Protein AF-A0A9P8Q7G3-F1 (afdb_monomer)

Mean predicted aligned error: 18.21 Å

Foldseek 3Di:
DDPPPDDDDPDDPCLCPQAAEAEFEALAPVSVVVVVVLCVDPPDDSVRYDYDYDYPDDRNPPVRVVDPPDQDCPDDDNVCNVVVVVVVVVVCVVPVCCVVPNDDDDDDDDDDDDCPVVVVVVPPPDPDDDDDDDDDDDDDDDDDDDDDDDDDDDDDDDDDDDDDDDDDDDDDDDDDDDPDDDDDDPDDDPDDD

Structure (mmCIF, N/CA/C/O backbone):
data_AF-A0A9P8Q7G3-F1
#
_entry.id   AF-A0A9P8Q7G3-F1
#
loop_
_atom_site.group_PDB
_atom_site.id
_atom_site.type_symbol
_atom_site.label_atom_id
_atom_site.label_alt_id
_atom_site.label_comp_id
_atom_site.label_asym_id
_atom_site.label_entity_id
_atom_site.label_seq_id
_atom_site.pdbx_PDB_ins_code
_atom_site.Cartn_x
_atom_site.Cartn_y
_atom_site.Cartn_z
_atom_site.occupancy
_atom_site.B_iso_or_equiv
_atom_site.auth_seq_id
_atom_site.auth_comp_id
_atom_site.auth_asym_id
_atom_site.auth_atom_id
_atom_site.pdbx_PDB_model_num
ATOM 1 N N . MET A 1 1 ? 2.762 -31.324 5.093 1.00 42.91 1 MET A N 1
ATOM 2 C CA . MET A 1 1 ? 3.020 -29.926 5.484 1.00 42.91 1 MET A CA 1
ATOM 3 C C . MET A 1 1 ? 1.642 -29.292 5.619 1.00 42.91 1 MET A C 1
ATOM 5 O O . MET A 1 1 ? 1.005 -29.084 4.601 1.00 42.91 1 MET A O 1
ATOM 9 N N . GLN A 1 2 ? 1.085 -29.215 6.834 1.00 42.91 2 GLN A N 1
ATOM 10 C CA . GLN A 1 2 ? -0.284 -28.723 7.041 1.00 42.91 2 GLN A CA 1
ATOM 11 C C . GLN A 1 2 ? -0.390 -27.247 6.637 1.00 42.91 2 GLN A C 1
ATOM 13 O O . GLN A 1 2 ? 0.349 -26.414 7.162 1.00 42.91 2 GLN A O 1
ATOM 18 N N . ASP A 1 3 ? -1.331 -26.940 5.747 1.00 50.56 3 ASP A N 1
ATOM 19 C CA . ASP A 1 3 ? -1.732 -25.582 5.387 1.00 50.56 3 ASP A CA 1
ATOM 20 C C . ASP A 1 3 ? -2.243 -24.831 6.629 1.00 50.56 3 ASP A C 1
ATOM 22 O O . ASP A 1 3 ? -3.402 -24.954 7.021 1.00 50.56 3 ASP A O 1
ATOM 26 N N . GLN A 1 4 ? -1.386 -24.026 7.265 1.00 54.94 4 GLN A N 1
ATOM 27 C CA . GLN A 1 4 ? -1.787 -23.058 8.296 1.00 54.94 4 GLN A CA 1
ATOM 28 C C . GLN A 1 4 ? -2.453 -21.816 7.676 1.00 54.94 4 GLN A C 1
ATOM 30 O O . GLN A 1 4 ? -2.097 -20.678 7.981 1.00 54.94 4 GLN A O 1
ATOM 35 N N . TYR A 1 5 ? -3.422 -21.999 6.783 1.00 55.00 5 TYR A N 1
ATOM 36 C CA . TYR A 1 5 ? -4.171 -20.876 6.233 1.00 55.00 5 TYR A CA 1
ATOM 37 C C . TYR A 1 5 ? -5.480 -20.687 7.007 1.00 55.00 5 TYR A C 1
ATOM 39 O O . TYR A 1 5 ? -6.445 -21.418 6.825 1.00 55.00 5 TYR A O 1
ATOM 47 N N . LEU A 1 6 ? -5.486 -19.638 7.838 1.00 62.09 6 LEU A N 1
ATOM 48 C CA . LEU A 1 6 ? -6.656 -18.958 8.410 1.00 62.09 6 LEU A CA 1
ATOM 49 C C . LEU A 1 6 ? -7.422 -19.730 9.503 1.00 62.09 6 LEU A C 1
ATOM 51 O O . LEU A 1 6 ? -8.357 -20.483 9.245 1.00 62.09 6 LEU A O 1
ATOM 55 N N . THR A 1 7 ? -7.119 -19.429 10.769 1.00 70.75 7 THR A N 1
ATOM 56 C CA . THR A 1 7 ? -8.002 -19.777 11.894 1.00 70.75 7 THR A CA 1
ATOM 57 C C . THR A 1 7 ? -9.293 -18.964 11.796 1.00 70.75 7 THR A C 1
ATOM 59 O O . THR A 1 7 ? -9.338 -17.797 12.197 1.00 70.75 7 THR A O 1
ATOM 62 N N . PHE A 1 8 ? -10.351 -19.572 11.262 1.00 70.69 8 PHE A N 1
ATOM 63 C CA . PHE A 1 8 ? -11.676 -18.964 11.225 1.00 70.69 8 PHE A CA 1
ATOM 64 C C . PHE A 1 8 ? -12.210 -18.777 12.649 1.00 70.69 8 PHE A C 1
ATOM 66 O O . PHE A 1 8 ? -12.165 -19.690 13.476 1.00 70.69 8 PHE A O 1
ATOM 73 N N . ARG A 1 9 ? -12.721 -17.580 12.947 1.00 76.69 9 ARG A N 1
ATOM 74 C CA . ARG A 1 9 ? -13.393 -17.284 14.214 1.00 76.69 9 ARG A CA 1
ATOM 75 C C . ARG A 1 9 ? -14.874 -17.066 13.953 1.00 76.69 9 ARG A C 1
ATOM 77 O O . ARG A 1 9 ? -15.237 -16.229 13.137 1.00 76.69 9 ARG A O 1
ATOM 84 N N . SER A 1 10 ? -15.715 -17.784 14.691 1.00 80.88 10 SER A N 1
ATOM 85 C CA . SER A 1 10 ? -17.172 -17.617 14.661 1.00 80.88 10 SER A CA 1
ATOM 86 C C . SER A 1 10 ? -17.653 -16.370 15.407 1.00 80.88 10 SER A C 1
ATOM 88 O O . SER A 1 10 ? -18.797 -15.961 15.236 1.00 80.88 10 SER A O 1
ATOM 90 N N . THR A 1 11 ? -16.798 -15.757 16.231 1.00 79.00 11 THR A N 1
ATOM 91 C CA . THR A 1 11 ? -17.132 -14.573 17.027 1.00 79.00 11 THR A CA 1
ATOM 92 C C . THR A 1 11 ? -16.159 -13.418 16.773 1.00 79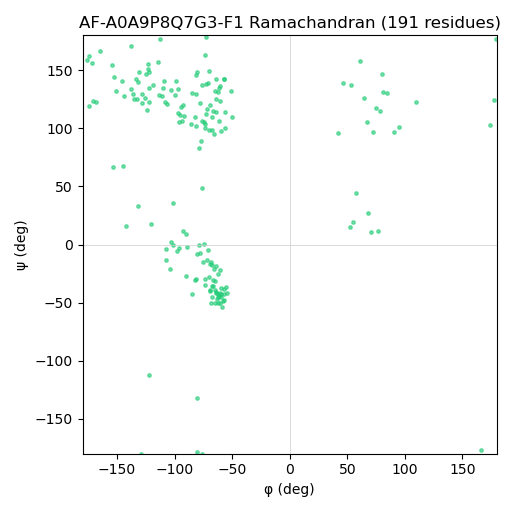.00 11 THR A C 1
ATOM 94 O O . THR A 1 11 ? -14.961 -13.645 16.546 1.00 79.00 11 THR A O 1
ATOM 97 N N . PRO A 1 12 ? -16.638 -12.157 16.827 1.00 78.62 12 PRO A N 1
ATOM 98 C CA . PRO A 1 12 ? -15.774 -10.989 16.727 1.00 78.62 12 PRO A CA 1
ATOM 99 C C . PRO A 1 12 ? -14.693 -11.005 17.806 1.00 78.62 12 PRO A C 1
ATOM 101 O O . PRO A 1 12 ? -14.937 -11.353 18.958 1.00 78.62 12 PRO A O 1
ATOM 104 N N . THR A 1 13 ? -13.485 -10.565 17.461 1.00 81.75 13 THR A N 1
ATOM 105 C CA . THR A 1 13 ? -12.339 -10.577 18.386 1.00 81.75 13 THR A CA 1
ATOM 106 C C . THR A 1 13 ? -12.445 -9.548 19.518 1.00 81.75 13 THR A C 1
ATOM 108 O O . THR A 1 13 ? -11.571 -9.523 20.381 1.00 81.75 13 THR A O 1
ATOM 111 N N . LEU A 1 14 ? -13.479 -8.694 19.499 1.00 87.06 14 LEU A N 1
ATOM 112 C CA . LEU A 1 14 ? -13.723 -7.576 20.421 1.00 87.06 14 LEU A CA 1
ATOM 113 C C . LEU A 1 14 ? -12.537 -6.604 20.574 1.00 87.06 14 LEU A C 1
ATOM 115 O O . LEU A 1 14 ? -12.535 -5.773 21.478 1.00 87.06 14 LEU A O 1
ATOM 119 N N . ARG A 1 15 ? -11.544 -6.655 19.676 1.00 88.25 15 ARG A N 1
ATOM 120 C CA . ARG A 1 15 ? -10.328 -5.825 19.740 1.00 88.25 15 ARG A CA 1
ATOM 121 C C . ARG A 1 15 ? -10.595 -4.330 19.554 1.00 88.25 15 ARG A C 1
ATOM 123 O O . ARG A 1 15 ? -9.783 -3.517 19.986 1.00 88.25 15 ARG A O 1
ATOM 130 N N . SE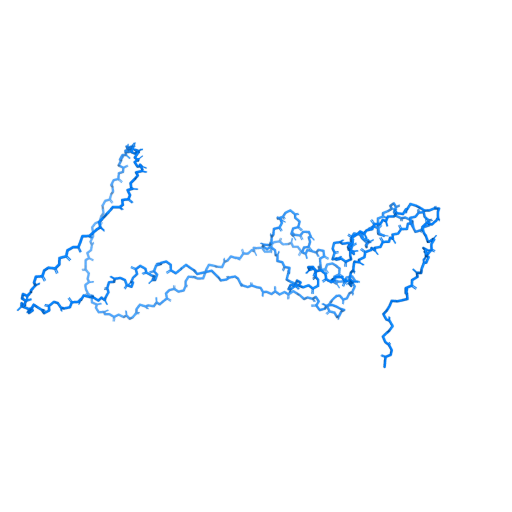R A 1 16 ? -11.723 -3.980 18.942 1.00 92.25 16 SER A N 1
ATOM 131 C CA . SER A 1 16 ? -12.200 -2.605 18.799 1.00 92.25 16 SER A CA 1
ATOM 132 C C . SER A 1 16 ? -13.086 -2.126 19.949 1.00 92.25 16 SER A C 1
ATOM 134 O O . SER A 1 16 ? -13.511 -0.974 19.939 1.00 92.25 16 SER A O 1
ATOM 136 N N . LYS A 1 17 ? -13.396 -2.966 20.947 1.00 93.81 17 LYS A N 1
ATOM 137 C CA . LYS A 1 17 ? -14.292 -2.572 22.041 1.00 93.81 17 LYS A CA 1
ATOM 138 C C . LYS A 1 17 ? -13.707 -1.375 22.800 1.00 93.81 17 LYS A C 1
ATOM 140 O O . LYS A 1 17 ? -12.589 -1.453 23.300 1.00 93.81 17 LYS A O 1
ATOM 145 N N . GLY A 1 18 ? -14.479 -0.289 22.892 1.00 94.75 18 GLY A N 1
ATOM 146 C CA . GLY A 1 18 ? -14.056 0.959 23.543 1.00 94.75 18 GLY A CA 1
ATOM 147 C C . GLY A 1 18 ? -13.100 1.824 22.713 1.00 94.75 18 GLY A C 1
ATOM 148 O O . GLY A 1 18 ? -12.522 2.758 23.257 1.00 94.75 18 GLY A O 1
ATOM 149 N N . LYS A 1 19 ? -12.924 1.519 21.421 1.00 96.94 19 LYS A N 1
ATOM 150 C CA . LYS A 1 19 ? -12.038 2.235 20.495 1.00 96.94 19 LYS A CA 1
ATOM 151 C C . LYS A 1 19 ? -12.811 2.740 19.281 1.00 96.94 19 LYS A C 1
ATOM 153 O O . LYS A 1 19 ? -13.804 2.136 18.876 1.00 96.94 19 LYS A O 1
ATOM 158 N N . THR A 1 20 ? -12.301 3.783 18.640 1.00 97.44 20 THR A N 1
ATOM 159 C CA . THR A 1 20 ? -12.715 4.168 17.290 1.00 97.44 20 THR A CA 1
ATOM 160 C C . THR A 1 20 ? -12.268 3.082 16.315 1.00 97.44 20 THR A C 1
ATOM 162 O O . THR A 1 20 ? -11.073 2.824 16.143 1.00 97.44 20 THR A O 1
ATOM 165 N N . HIS A 1 21 ? -13.233 2.403 15.697 1.00 96.94 21 HIS A N 1
ATOM 166 C CA . HIS A 1 21 ? -12.974 1.280 14.800 1.00 96.94 21 HIS A CA 1
ATOM 167 C C . HIS A 1 21 ? -12.942 1.750 13.347 1.00 96.94 21 HIS A C 1
ATOM 169 O O . HIS A 1 21 ? -13.967 2.110 12.778 1.00 96.94 21 HIS A O 1
ATOM 175 N N . ILE A 1 22 ? -11.759 1.716 12.742 1.00 97.62 22 ILE A N 1
ATOM 176 C CA . ILE A 1 22 ? -11.547 2.014 11.328 1.00 97.62 22 ILE A CA 1
ATOM 177 C C . ILE A 1 22 ? -11.578 0.692 10.561 1.00 97.62 22 ILE A C 1
ATOM 179 O O . ILE A 1 22 ? -10.752 -0.196 10.792 1.00 97.62 22 ILE A O 1
ATOM 183 N N . ILE A 1 23 ? -12.537 0.552 9.651 1.00 97.38 23 ILE A N 1
ATOM 184 C CA . ILE A 1 23 ? -12.681 -0.637 8.810 1.00 97.38 23 ILE A CA 1
ATOM 185 C C . ILE A 1 23 ? -12.277 -0.272 7.384 1.00 97.38 23 ILE A C 1
ATOM 187 O O . ILE A 1 23 ? -12.850 0.632 6.783 1.00 97.38 23 ILE A O 1
ATOM 191 N N . ILE A 1 24 ? -11.298 -0.994 6.845 1.00 98.19 24 ILE A N 1
ATOM 192 C CA . ILE A 1 24 ? -10.815 -0.847 5.471 1.00 98.19 24 ILE A CA 1
ATOM 193 C C . ILE A 1 24 ? -11.310 -2.049 4.673 1.00 98.19 24 ILE A C 1
ATOM 195 O O . ILE A 1 24 ? -11.014 -3.197 5.010 1.00 98.19 24 ILE A O 1
ATOM 199 N N . VAL A 1 25 ? -12.071 -1.787 3.614 1.00 97.38 25 VAL A N 1
ATOM 200 C CA . VAL A 1 25 ? -12.605 -2.827 2.730 1.00 97.38 25 VAL A CA 1
ATOM 201 C C . VAL A 1 25 ? -11.686 -2.965 1.518 1.00 97.38 25 VAL A C 1
ATOM 203 O O . VAL A 1 25 ? -11.591 -2.060 0.694 1.00 97.38 25 VAL A O 1
ATOM 206 N N . GLY A 1 26 ? -11.016 -4.110 1.422 1.00 97.12 26 GLY A N 1
ATOM 207 C CA . GLY A 1 26 ? -10.048 -4.464 0.388 1.00 97.12 26 GLY A CA 1
ATOM 208 C C . GLY A 1 26 ? -8.615 -4.509 0.921 1.00 97.12 26 GLY A C 1
ATOM 209 O O . GLY A 1 26 ? -8.092 -3.509 1.402 1.00 97.12 26 GLY A O 1
ATOM 210 N N . ALA A 1 27 ? -7.944 -5.655 0.769 1.00 97.25 27 ALA A N 1
ATOM 211 C CA . ALA A 1 27 ? -6.521 -5.830 1.094 1.00 97.25 27 ALA A CA 1
ATOM 212 C C . ALA A 1 27 ? -5.639 -5.804 -0.167 1.00 97.25 27 ALA A C 1
ATOM 214 O O . ALA A 1 27 ? -4.666 -6.551 -0.282 1.00 97.25 27 ALA A O 1
ATOM 215 N N . GLY A 1 28 ? -6.006 -4.971 -1.146 1.00 96.88 28 GLY A N 1
ATOM 216 C CA . GLY A 1 28 ? -5.126 -4.583 -2.251 1.00 96.88 28 GLY A CA 1
ATOM 217 C C . GLY A 1 28 ? -4.084 -3.553 -1.810 1.00 96.88 28 GLY A C 1
ATOM 218 O O . GLY A 1 28 ? -4.086 -3.117 -0.658 1.00 96.88 28 GLY A O 1
ATOM 219 N N . ILE A 1 29 ? -3.226 -3.122 -2.742 1.00 95.56 29 ILE A N 1
ATOM 220 C CA . ILE A 1 29 ? -2.134 -2.182 -2.434 1.00 95.56 29 ILE A CA 1
ATOM 221 C C . ILE A 1 29 ? -2.650 -0.901 -1.767 1.00 95.56 29 ILE A C 1
ATOM 223 O O . ILE A 1 29 ? -2.109 -0.479 -0.755 1.00 95.56 29 ILE A O 1
ATOM 227 N N . ILE A 1 30 ? -3.772 -0.354 -2.249 1.00 96.50 30 ILE A N 1
ATOM 228 C CA . ILE A 1 30 ? -4.375 0.856 -1.678 1.00 96.50 30 ILE A CA 1
ATOM 229 C C . ILE A 1 30 ? -4.808 0.631 -0.227 1.00 96.50 30 ILE A C 1
ATOM 231 O O . ILE A 1 30 ? -4.420 1.403 0.639 1.00 96.50 30 ILE A O 1
ATOM 235 N N . GLY A 1 31 ? -5.550 -0.441 0.065 1.00 97.94 31 GLY A N 1
ATOM 236 C CA . GLY A 1 31 ? -6.042 -0.698 1.422 1.00 97.94 31 GLY A CA 1
ATOM 237 C C . GLY A 1 31 ? -4.923 -0.965 2.431 1.00 97.94 31 GLY A C 1
ATOM 238 O O . GLY A 1 31 ? -4.974 -0.462 3.554 1.00 97.94 31 GLY A O 1
ATOM 239 N N . VAL A 1 32 ? -3.878 -1.695 2.023 1.00 97.06 32 VAL A N 1
ATOM 240 C CA . VAL A 1 32 ? -2.700 -1.943 2.870 1.00 97.06 32 VAL A CA 1
ATOM 241 C C . VAL A 1 32 ? -1.908 -0.655 3.100 1.00 97.06 32 VAL A C 1
ATOM 243 O O . VAL A 1 32 ? -1.571 -0.357 4.244 1.00 97.06 32 VAL A O 1
ATOM 246 N N . CYS A 1 33 ? -1.671 0.150 2.060 1.00 96.69 33 CYS A N 1
ATOM 247 C CA . CYS A 1 33 ? -1.003 1.445 2.203 1.00 96.69 33 CYS A CA 1
ATOM 248 C C . CYS A 1 33 ? -1.803 2.402 3.094 1.00 96.69 33 CYS A C 1
ATOM 250 O O . CYS A 1 33 ? -1.223 3.044 3.965 1.00 96.69 33 CYS A O 1
ATOM 252 N N . THR A 1 34 ? -3.130 2.470 2.941 1.00 97.94 34 THR A N 1
ATOM 253 C CA . THR A 1 34 ? -3.987 3.273 3.822 1.00 97.94 34 THR A CA 1
ATOM 254 C C . THR A 1 34 ? -3.832 2.839 5.276 1.00 97.94 34 THR A C 1
ATOM 256 O O . THR A 1 34 ? -3.598 3.683 6.135 1.00 97.94 34 THR A O 1
ATOM 259 N N . ALA A 1 35 ? -3.901 1.536 5.566 1.00 98.06 35 ALA A N 1
ATOM 260 C CA . ALA A 1 35 ? -3.700 1.034 6.923 1.00 98.06 35 ALA A CA 1
ATOM 261 C C . ALA A 1 35 ? -2.310 1.394 7.467 1.00 98.06 35 ALA A C 1
ATOM 263 O O . ALA A 1 35 ? -2.201 1.876 8.592 1.00 98.06 35 ALA A O 1
ATOM 264 N N . TYR A 1 36 ? -1.264 1.202 6.662 1.00 97.56 36 TYR A N 1
ATOM 265 C CA . TYR A 1 36 ? 0.113 1.514 7.033 1.00 97.56 36 TYR A CA 1
ATOM 266 C C . TYR A 1 36 ? 0.274 2.995 7.399 1.00 97.56 36 TYR A C 1
ATOM 268 O O . TYR A 1 36 ? 0.688 3.307 8.516 1.00 97.56 36 TYR A O 1
ATOM 276 N N . TYR A 1 37 ? -0.141 3.913 6.523 1.00 97.50 37 TYR A N 1
ATOM 277 C CA . TYR A 1 37 ? 0.003 5.346 6.786 1.00 97.50 37 TYR A CA 1
ATOM 278 C C . TYR A 1 37 ? -0.924 5.861 7.889 1.00 97.50 37 TYR A C 1
ATOM 280 O O . TYR A 1 37 ? -0.528 6.770 8.615 1.00 97.50 37 TYR A O 1
ATOM 288 N N . LEU A 1 38 ? -2.093 5.246 8.108 1.00 98.06 38 LEU A N 1
ATOM 289 C CA . LEU A 1 38 ? -2.903 5.539 9.293 1.00 98.06 38 LEU A CA 1
ATOM 290 C C . LEU A 1 38 ? -2.130 5.237 10.576 1.00 98.06 38 LEU A C 1
ATOM 292 O O . LEU A 1 38 ? -2.150 6.055 11.483 1.00 98.06 38 LEU A O 1
ATOM 296 N N . THR A 1 39 ? -1.395 4.121 10.649 1.00 97.56 39 THR A N 1
ATOM 297 C CA . THR A 1 39 ? -0.623 3.787 11.863 1.00 97.56 39 THR A CA 1
ATOM 298 C C . THR A 1 39 ? 0.551 4.729 12.138 1.00 97.56 39 THR A C 1
ATOM 300 O O . THR A 1 39 ? 1.050 4.763 13.260 1.00 97.56 39 THR A O 1
ATOM 303 N N . LYS A 1 40 ? 0.985 5.491 11.130 1.00 96.31 40 LYS A N 1
ATOM 304 C CA . LYS A 1 40 ? 2.072 6.477 11.213 1.00 96.31 40 LYS A CA 1
ATOM 305 C C . LYS A 1 40 ? 1.557 7.911 11.408 1.00 96.31 40 LYS A C 1
ATOM 307 O O . LYS A 1 40 ? 2.362 8.824 11.567 1.00 96.31 40 LYS A O 1
ATOM 312 N N . HIS A 1 41 ? 0.241 8.126 11.371 1.00 97.50 41 HIS A N 1
ATOM 313 C CA . HIS A 1 41 ? -0.349 9.451 11.532 1.00 97.50 41 HIS A CA 1
ATOM 314 C C . HIS A 1 41 ? -0.212 9.940 12.990 1.00 97.50 41 HIS A C 1
ATOM 316 O O . HIS A 1 41 ? -0.452 9.143 13.896 1.00 97.50 41 HIS A O 1
ATOM 322 N N . PRO A 1 42 ? 0.104 11.226 13.253 1.00 97.69 42 PRO A N 1
ATOM 323 C CA . PRO A 1 42 ? 0.268 11.747 14.619 1.00 97.69 42 PRO A CA 1
ATOM 324 C C . PRO A 1 42 ? -0.945 11.524 15.531 1.00 97.69 42 PRO A C 1
ATOM 326 O O . PRO A 1 42 ? -0.790 11.222 16.711 1.00 97.69 42 PRO A O 1
ATOM 329 N N . ASP A 1 43 ? -2.151 11.617 14.969 1.00 96.75 43 ASP A N 1
ATOM 330 C CA . ASP A 1 43 ? -3.399 11.424 15.721 1.00 96.75 43 ASP A CA 1
ATOM 331 C C . ASP A 1 43 ? -3.762 9.946 15.931 1.00 96.75 43 ASP A C 1
ATOM 333 O O . ASP A 1 43 ? -4.707 9.622 16.657 1.00 96.75 43 ASP A O 1
ATOM 337 N N . PHE A 1 44 ? -3.040 9.021 15.292 1.00 97.62 44 PHE A N 1
ATOM 338 C CA . PHE A 1 44 ? -3.303 7.605 15.469 1.00 97.62 44 PHE A CA 1
ATOM 339 C C . PHE A 1 44 ? -2.714 7.108 16.785 1.00 97.62 44 PHE A C 1
ATOM 341 O O . PHE A 1 44 ? -1.509 7.122 17.022 1.00 97.62 44 PHE A O 1
ATOM 348 N N . ASN A 1 45 ? -3.589 6.569 17.624 1.00 96.81 45 ASN A N 1
ATOM 349 C CA . ASN A 1 45 ? -3.215 5.944 18.883 1.00 96.81 45 ASN A CA 1
ATOM 350 C C . ASN A 1 45 ? -3.826 4.541 18.975 1.00 96.81 45 ASN A C 1
ATOM 352 O O . ASN A 1 45 ? -5.044 4.389 18.946 1.00 96.81 45 ASN A O 1
ATOM 356 N N . LYS A 1 46 ? -2.980 3.517 19.136 1.00 95.06 46 LYS A N 1
ATOM 357 C CA . LYS A 1 46 ? -3.377 2.101 19.248 1.00 95.06 46 LYS A CA 1
ATOM 358 C C . LYS A 1 46 ? -4.297 1.791 20.438 1.00 95.06 46 LYS A C 1
ATOM 360 O O . LYS A 1 46 ? -4.980 0.763 20.425 1.00 95.06 46 LYS A O 1
ATOM 365 N N . ASP A 1 47 ? -4.307 2.632 21.469 1.00 95.62 47 ASP A N 1
ATOM 366 C CA . ASP A 1 47 ? -5.123 2.444 22.670 1.00 95.62 47 ASP A CA 1
ATOM 367 C C . ASP A 1 47 ? -6.555 2.937 22.457 1.00 95.62 47 ASP A C 1
ATOM 369 O O . ASP A 1 47 ? -7.488 2.341 22.990 1.00 95.62 47 ASP A O 1
ATOM 373 N N . THR A 1 48 ? -6.746 3.947 21.606 1.00 97.00 48 THR A N 1
ATOM 374 C CA . THR A 1 48 ? -8.058 4.538 21.297 1.00 97.00 48 THR A CA 1
ATOM 375 C C . THR A 1 48 ? -8.574 4.191 19.904 1.00 97.00 48 THR A C 1
ATOM 377 O O . THR A 1 48 ? -9.762 4.357 19.647 1.00 97.00 48 THR A O 1
ATOM 380 N N . HIS A 1 49 ? -7.730 3.656 19.020 1.00 97.81 49 HIS A N 1
ATOM 381 C CA . HIS A 1 49 ? -8.080 3.287 17.651 1.00 97.81 49 HIS A CA 1
ATOM 382 C C . HIS A 1 49 ? -7.817 1.806 17.380 1.00 97.81 49 HIS A C 1
ATOM 384 O O . HIS A 1 49 ? -6.889 1.192 17.910 1.00 97.81 49 HIS A O 1
ATOM 390 N N . HIS A 1 50 ? -8.633 1.223 16.507 1.00 97.25 50 HIS A N 1
ATOM 391 C CA . HIS A 1 50 ? -8.433 -0.129 16.002 1.00 97.25 50 HIS A CA 1
ATOM 392 C C . HIS A 1 50 ? -8.664 -0.163 14.495 1.00 97.25 50 HIS A C 1
ATOM 394 O O . HIS A 1 50 ? -9.707 0.293 14.037 1.00 97.25 50 HIS A O 1
ATOM 400 N N . ILE A 1 51 ? -7.722 -0.728 13.736 1.00 97.44 51 ILE A N 1
ATOM 401 C CA . ILE A 1 51 ? -7.856 -0.917 12.288 1.00 97.44 51 ILE A CA 1
ATOM 402 C C . ILE A 1 51 ? -8.182 -2.383 12.008 1.00 97.44 51 ILE A C 1
ATOM 404 O O . ILE A 1 51 ? -7.529 -3.291 12.525 1.00 97.44 51 ILE A O 1
ATOM 408 N N . THR A 1 52 ? -9.182 -2.624 11.167 1.00 96.00 52 THR A N 1
ATOM 409 C CA . THR A 1 52 ? -9.464 -3.943 10.594 1.00 96.00 52 THR A CA 1
ATOM 410 C C . THR A 1 52 ? -9.509 -3.833 9.081 1.00 96.00 52 THR A C 1
ATOM 412 O O . THR A 1 52 ? -10.263 -3.026 8.548 1.00 96.00 52 THR A O 1
ATOM 415 N N . ILE A 1 53 ? -8.724 -4.664 8.396 1.00 96.94 53 ILE A N 1
ATOM 416 C CA . ILE A 1 53 ? -8.774 -4.805 6.939 1.00 96.94 53 ILE A CA 1
ATOM 417 C C . ILE A 1 53 ? -9.584 -6.060 6.621 1.00 96.94 53 ILE A C 1
ATOM 419 O O . ILE A 1 53 ? -9.306 -7.128 7.167 1.00 96.94 53 ILE A O 1
ATOM 423 N N . ILE A 1 54 ? -10.583 -5.931 5.754 1.00 95.12 54 ILE A N 1
ATOM 424 C CA . ILE A 1 54 ? -11.437 -7.036 5.314 1.00 95.12 54 ILE A CA 1
ATOM 425 C C . ILE A 1 54 ? -11.180 -7.277 3.831 1.00 95.12 54 ILE A C 1
ATOM 427 O O . ILE A 1 54 ? -11.264 -6.352 3.031 1.00 95.12 54 ILE A O 1
ATOM 431 N N . GLU A 1 55 ? -10.900 -8.521 3.453 1.00 94.88 55 GLU A N 1
ATOM 432 C CA . GLU A 1 55 ? -10.702 -8.934 2.064 1.00 94.88 55 GLU A CA 1
ATOM 433 C C . GLU A 1 55 ? -11.514 -10.193 1.774 1.00 94.88 55 GLU A C 1
ATOM 435 O O . GLU A 1 55 ? -11.608 -11.095 2.602 1.00 94.88 55 GLU A O 1
ATOM 440 N N . SER A 1 56 ? -12.107 -10.238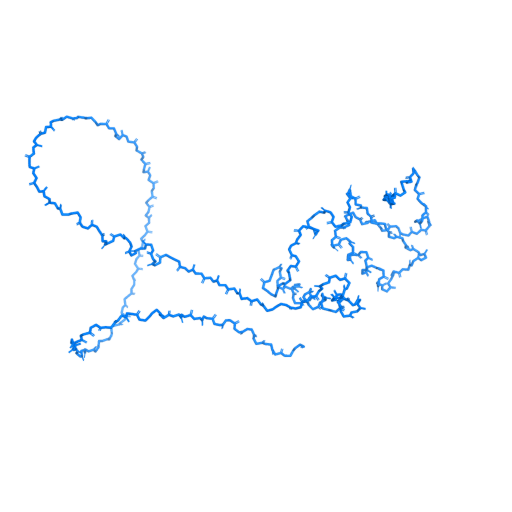 0.585 1.00 91.56 56 SER A N 1
ATOM 441 C CA . SER A 1 56 ? -12.981 -11.319 0.132 1.00 91.56 56 SER A CA 1
ATOM 442 C C . SER A 1 56 ? -12.231 -12.607 -0.212 1.00 91.56 56 SER A C 1
ATOM 444 O O . SER A 1 56 ? -12.799 -13.695 -0.125 1.00 91.56 56 SER A O 1
ATOM 446 N N . ARG A 1 57 ? -10.974 -12.488 -0.659 1.00 87.44 57 ARG A N 1
ATOM 447 C CA . ARG A 1 57 ? -10.138 -13.610 -1.103 1.00 87.44 57 ARG A CA 1
ATOM 448 C C . ARG A 1 57 ? -8.845 -13.666 -0.291 1.00 87.44 57 ARG A C 1
ATOM 450 O O . ARG A 1 57 ? -8.860 -13.969 0.893 1.00 87.44 57 ARG A O 1
ATOM 457 N N . ARG A 1 58 ? -7.717 -13.387 -0.940 1.00 90.69 58 ARG A N 1
ATOM 458 C CA . ARG A 1 58 ? -6.382 -13.329 -0.340 1.00 90.69 58 ARG A CA 1
ATOM 459 C C . ARG A 1 58 ? -5.862 -11.902 -0.408 1.00 90.69 58 ARG A C 1
ATOM 461 O O . ARG A 1 58 ? -6.269 -11.155 -1.301 1.00 90.69 58 ARG A O 1
ATOM 468 N N . VAL A 1 59 ? -4.924 -11.560 0.472 1.00 92.62 59 VAL A N 1
ATOM 469 C CA . VAL A 1 59 ? -4.189 -10.288 0.398 1.00 92.62 59 VAL A CA 1
ATOM 470 C C . VAL A 1 59 ? -3.632 -10.110 -1.018 1.00 92.62 59 VAL A C 1
ATOM 472 O O . VAL A 1 59 ? -3.110 -11.053 -1.613 1.00 92.62 59 VAL A O 1
ATOM 475 N N . ALA A 1 60 ? -3.842 -8.924 -1.588 1.00 93.94 60 ALA A N 1
ATOM 476 C CA . ALA A 1 60 ? -3.515 -8.572 -2.968 1.00 93.94 60 ALA A CA 1
ATOM 477 C C . ALA A 1 60 ? -4.113 -9.496 -4.060 1.00 93.94 60 ALA A C 1
ATOM 479 O O . ALA A 1 60 ? -3.663 -9.474 -5.200 1.00 93.94 60 ALA A O 1
ATOM 480 N N . GLY A 1 61 ? -5.164 -10.278 -3.784 1.00 93.31 61 GLY A N 1
ATOM 481 C CA . GLY A 1 61 ? -5.739 -11.240 -4.742 1.00 93.31 61 GLY A CA 1
ATOM 482 C C . GLY A 1 61 ? -6.453 -10.637 -5.965 1.00 93.31 61 GLY A C 1
ATOM 483 O O . GLY A 1 61 ? -6.712 -11.348 -6.943 1.00 93.31 61 GLY A O 1
ATOM 484 N N . GLY A 1 62 ? -6.776 -9.343 -5.917 1.00 92.75 62 GLY A N 1
ATOM 485 C CA . GLY A 1 62 ? -7.471 -8.596 -6.969 1.00 92.75 62 GLY A CA 1
ATOM 486 C C . GLY A 1 62 ? -6.560 -8.152 -8.119 1.00 92.75 62 GLY A C 1
ATOM 487 O O . GLY A 1 62 ? -5.811 -8.958 -8.673 1.00 92.75 62 GLY A O 1
ATOM 488 N N . ALA A 1 63 ? -6.663 -6.875 -8.502 1.00 94.62 63 ALA A N 1
ATOM 489 C CA . ALA A 1 63 ? -5.834 -6.263 -9.543 1.00 94.62 63 ALA A CA 1
ATOM 490 C C . ALA A 1 63 ? -4.365 -6.118 -9.108 1.00 94.62 63 ALA A C 1
ATOM 492 O O . ALA A 1 63 ? -3.470 -6.397 -9.897 1.00 94.62 63 ALA A O 1
ATOM 493 N N . SER A 1 64 ? -4.111 -5.755 -7.842 1.00 94.31 64 SER A N 1
ATOM 494 C CA . SER A 1 64 ? -2.754 -5.502 -7.334 1.00 94.31 64 SER A CA 1
ATOM 495 C C . SER A 1 64 ? -1.812 -6.694 -7.515 1.00 94.31 64 SER A C 1
ATOM 497 O O . SER A 1 64 ? -0.729 -6.524 -8.053 1.00 94.31 64 SER A O 1
ATOM 499 N N . GLY A 1 65 ? -2.229 -7.910 -7.151 1.00 92.50 65 GLY A N 1
ATOM 500 C CA . GLY A 1 65 ? -1.398 -9.108 -7.314 1.00 92.50 65 GLY A CA 1
ATOM 501 C C . GLY A 1 65 ? -1.354 -9.674 -8.734 1.00 92.50 65 GLY A C 1
ATOM 502 O O . GLY A 1 65 ? -0.708 -10.694 -8.944 1.00 92.50 65 GLY A O 1
ATOM 503 N N . LYS A 1 66 ? -2.059 -9.062 -9.696 1.00 94.62 66 LYS A N 1
ATOM 504 C CA . LYS A 1 66 ? -1.968 -9.389 -11.131 1.00 94.62 66 LYS A CA 1
ATOM 505 C C . LYS A 1 66 ? -1.240 -8.306 -11.934 1.00 94.62 66 LYS A C 1
ATOM 507 O O . LYS A 1 66 ? -1.071 -8.462 -13.139 1.00 94.62 66 LYS A O 1
ATOM 512 N N . ALA A 1 67 ? -0.856 -7.199 -11.299 1.00 93.56 67 ALA A N 1
ATOM 513 C CA . ALA A 1 67 ? -0.161 -6.108 -11.961 1.00 93.56 67 ALA A CA 1
ATOM 514 C C . ALA A 1 67 ? 1.270 -6.520 -12.344 1.00 93.56 67 ALA A C 1
ATOM 516 O O . ALA A 1 67 ? 1.910 -7.297 -11.642 1.00 93.56 67 ALA A O 1
ATOM 517 N N . GLY A 1 68 ? 1.793 -5.945 -13.431 1.00 92.56 68 GLY A N 1
ATOM 518 C CA . GLY A 1 68 ? 3.149 -6.229 -13.923 1.00 92.56 68 GLY A CA 1
ATOM 519 C C . GLY A 1 68 ? 4.288 -5.602 -13.107 1.00 92.56 68 GLY A C 1
ATOM 520 O O . GLY A 1 68 ? 5.444 -5.749 -13.486 1.00 92.56 68 GLY A O 1
ATOM 521 N N . GLY A 1 69 ? 3.985 -4.873 -12.026 1.00 92.62 69 GLY A N 1
ATOM 522 C CA . GLY A 1 69 ? 4.987 -4.301 -11.115 1.00 92.62 69 GLY A CA 1
ATOM 523 C C . GLY A 1 69 ? 5.819 -3.140 -11.676 1.00 92.62 69 GLY A C 1
ATOM 524 O O . GLY A 1 69 ? 6.802 -2.749 -11.055 1.00 92.62 69 GLY A O 1
ATOM 525 N N . LEU A 1 70 ? 5.455 -2.585 -12.837 1.00 93.69 70 LEU A N 1
ATOM 526 C CA . LEU A 1 70 ? 6.180 -1.468 -13.442 1.00 93.69 70 LEU A CA 1
ATOM 527 C C . LEU A 1 70 ? 5.710 -0.125 -12.874 1.00 93.69 70 LEU A C 1
ATOM 529 O O . LEU A 1 70 ? 4.520 0.189 -12.889 1.00 93.69 70 LEU A O 1
ATOM 533 N N . LEU A 1 71 ? 6.673 0.694 -12.461 1.00 92.56 71 LEU A N 1
ATOM 534 C CA . LEU A 1 71 ? 6.478 2.095 -12.107 1.00 92.56 71 LEU A CA 1
ATOM 535 C C . LEU A 1 71 ? 7.138 2.960 -13.177 1.00 92.56 71 LEU A C 1
ATOM 537 O O . LEU A 1 71 ? 8.266 2.692 -13.591 1.00 92.56 71 LEU A O 1
ATOM 541 N N . ALA A 1 72 ? 6.441 3.999 -13.618 1.00 92.38 72 ALA A N 1
ATOM 542 C CA . ALA A 1 72 ? 6.865 4.817 -14.742 1.00 92.38 72 ALA A CA 1
ATOM 543 C C . ALA A 1 72 ? 6.635 6.300 -14.461 1.00 92.38 72 ALA A C 1
ATOM 545 O O . ALA A 1 72 ? 5.543 6.697 -14.057 1.00 92.38 72 ALA A O 1
ATOM 546 N N . LEU A 1 73 ? 7.641 7.127 -14.752 1.00 91.06 73 LEU A N 1
ATOM 547 C CA . LEU A 1 73 ? 7.518 8.588 -14.685 1.00 91.06 73 LEU A CA 1
ATOM 548 C C . LEU A 1 73 ? 6.602 9.158 -15.781 1.00 91.06 73 LEU A C 1
ATOM 550 O O . LEU A 1 73 ? 6.132 10.280 -15.657 1.00 91.06 73 LEU A O 1
ATOM 554 N N . TRP A 1 74 ? 6.315 8.384 -16.831 1.00 89.94 74 TRP A N 1
ATOM 555 C CA . TRP A 1 74 ? 5.364 8.740 -17.892 1.00 89.94 74 TRP A CA 1
ATOM 556 C C . TRP A 1 74 ? 3.934 8.230 -17.629 1.00 89.94 74 TRP A C 1
ATOM 558 O O . TRP A 1 74 ? 3.102 8.243 -18.533 1.00 89.94 74 TRP A O 1
ATOM 568 N N . ALA A 1 75 ? 3.634 7.751 -16.415 1.00 91.56 75 ALA A N 1
ATOM 569 C CA . ALA A 1 75 ? 2.277 7.367 -16.021 1.00 91.56 75 ALA A CA 1
ATOM 570 C C . ALA A 1 75 ? 1.367 8.597 -15.799 1.00 91.56 75 ALA A C 1
ATOM 572 O O . ALA A 1 75 ? 1.806 9.737 -15.913 1.00 91.56 75 ALA A O 1
ATOM 573 N N . PHE A 1 76 ? 0.093 8.375 -15.463 1.00 91.50 76 PHE A N 1
ATOM 574 C CA . PHE A 1 76 ? -0.909 9.415 -15.189 1.00 91.50 76 PHE A CA 1
ATOM 575 C C . PHE A 1 76 ? -1.644 9.118 -13.863 1.00 91.50 76 PHE A C 1
ATOM 577 O O . PHE A 1 76 ? -1.832 7.938 -13.557 1.00 91.50 76 PHE A O 1
ATOM 584 N N . PRO A 1 77 ? -2.106 10.128 -13.089 1.00 93.75 77 PRO A N 1
ATOM 585 C CA . PRO A 1 77 ? -1.990 11.579 -13.301 1.00 93.75 77 PRO A CA 1
ATOM 586 C C . PRO A 1 77 ? -0.637 12.166 -12.884 1.00 93.75 77 PRO A C 1
ATOM 588 O O . PRO A 1 77 ? -0.024 11.725 -11.916 1.00 93.75 77 PRO A O 1
ATOM 591 N N . GLN A 1 78 ? -0.189 13.217 -13.576 1.00 91.06 78 GLN A N 1
ATOM 592 C CA . GLN A 1 78 ? 1.142 13.811 -13.370 1.00 91.06 78 GLN A CA 1
ATOM 593 C C . GLN A 1 78 ? 1.354 14.378 -11.960 1.00 91.06 78 GLN A C 1
ATOM 595 O O . GLN A 1 78 ? 2.474 14.421 -11.472 1.00 91.06 78 GLN A O 1
ATOM 600 N N . GLN A 1 79 ? 0.282 14.769 -11.272 1.00 94.38 79 GLN A N 1
ATOM 601 C CA . GLN A 1 79 ? 0.346 15.355 -9.934 1.00 94.38 79 GLN A CA 1
ATOM 602 C C . GLN A 1 79 ? 0.824 14.357 -8.871 1.00 94.38 79 GLN A C 1
ATOM 604 O O . GLN A 1 79 ? 1.442 14.763 -7.891 1.00 94.38 79 GLN A O 1
ATOM 609 N N . ILE A 1 80 ? 0.545 13.060 -9.050 1.00 94.94 80 ILE A N 1
ATOM 610 C CA . ILE A 1 80 ? 0.914 12.023 -8.073 1.00 94.94 80 ILE A CA 1
ATOM 611 C C . ILE A 1 80 ? 2.115 11.193 -8.518 1.00 94.94 80 ILE A C 1
ATOM 613 O O . ILE A 1 80 ? 2.774 10.584 -7.681 1.00 94.94 80 ILE A O 1
ATOM 617 N N . VAL A 1 81 ? 2.424 11.168 -9.815 1.00 95.62 81 VAL A N 1
ATOM 618 C CA . VAL A 1 81 ? 3.467 10.295 -10.367 1.00 95.62 81 VAL A CA 1
ATOM 619 C C . VAL A 1 81 ? 4.851 10.568 -9.770 1.00 95.62 81 VAL A C 1
ATOM 621 O O . VAL A 1 81 ? 5.441 9.608 -9.274 1.00 95.62 81 VAL A O 1
ATOM 624 N N . PRO A 1 82 ? 5.368 11.813 -9.713 1.00 94.31 82 PRO A N 1
ATOM 625 C CA . PRO A 1 82 ? 6.674 12.078 -9.110 1.00 94.31 82 PRO A CA 1
ATOM 626 C C . PRO A 1 82 ? 6.723 11.686 -7.631 1.00 94.31 82 PRO A C 1
ATOM 628 O O . PRO A 1 82 ? 7.684 11.057 -7.189 1.00 94.31 82 PRO A O 1
ATOM 631 N N . LEU A 1 83 ? 5.657 11.996 -6.882 1.00 95.31 83 LEU A N 1
ATOM 632 C CA . LEU A 1 83 ? 5.556 11.673 -5.461 1.00 95.31 83 LEU A CA 1
ATOM 633 C C . LEU A 1 83 ? 5.537 10.158 -5.237 1.00 95.31 83 LEU A C 1
ATOM 635 O O . LEU A 1 83 ? 6.332 9.637 -4.463 1.00 95.31 83 LEU A O 1
ATOM 639 N N . SER A 1 84 ? 4.673 9.442 -5.958 1.00 93.88 84 SER A N 1
ATOM 640 C CA . SER A 1 84 ? 4.565 7.987 -5.877 1.00 93.88 84 SER A CA 1
ATOM 641 C C . SER A 1 84 ? 5.871 7.315 -6.294 1.00 93.88 84 SER A C 1
ATOM 643 O O . SER A 1 84 ? 6.326 6.395 -5.623 1.00 93.88 84 SER A O 1
ATOM 645 N N . PHE A 1 85 ? 6.505 7.761 -7.378 1.00 95.00 85 PHE A N 1
ATOM 646 C CA . PHE A 1 85 ? 7.747 7.164 -7.866 1.00 95.00 85 PHE A CA 1
ATOM 647 C C . PHE A 1 85 ? 8.900 7.329 -6.868 1.00 95.00 85 PHE A C 1
ATOM 649 O O . PHE A 1 85 ? 9.653 6.382 -6.644 1.00 95.00 85 PHE A O 1
ATOM 656 N N . LYS A 1 86 ? 9.013 8.503 -6.233 1.00 96.00 86 LYS A N 1
ATOM 657 C CA . LYS A 1 86 ? 9.971 8.740 -5.145 1.00 96.00 86 LYS A CA 1
ATOM 658 C C . LYS A 1 86 ? 9.669 7.853 -3.937 1.00 96.00 86 LYS A C 1
ATOM 660 O O . LYS A 1 86 ? 10.564 7.179 -3.441 1.00 96.00 86 LYS A O 1
ATOM 665 N N . LEU A 1 87 ? 8.404 7.789 -3.527 1.00 96.06 87 LEU A N 1
ATOM 666 C CA . LEU A 1 87 ? 7.978 7.040 -2.348 1.00 96.06 87 LEU A CA 1
ATOM 667 C C . LEU A 1 87 ? 8.295 5.541 -2.435 1.00 96.06 87 LEU A C 1
ATOM 669 O O . LEU A 1 87 ? 8.678 4.937 -1.440 1.00 96.06 87 LEU A O 1
ATOM 673 N N . HIS A 1 88 ? 8.170 4.928 -3.616 1.00 96.12 88 HIS A N 1
ATOM 674 C CA . HIS A 1 88 ? 8.527 3.514 -3.783 1.00 96.12 88 HIS A CA 1
ATOM 675 C C . HIS A 1 88 ? 10.027 3.261 -3.572 1.00 96.12 88 HIS A C 1
ATOM 677 O O . HIS A 1 88 ? 10.386 2.199 -3.070 1.00 96.12 88 HIS A O 1
ATOM 683 N N . GLN A 1 89 ? 10.890 4.229 -3.908 1.00 96.62 89 GLN A N 1
ATOM 684 C CA . GLN A 1 89 ? 12.311 4.155 -3.568 1.00 96.62 89 GLN A CA 1
ATOM 685 C C . GLN A 1 89 ? 12.510 4.278 -2.058 1.00 96.62 89 GLN A C 1
ATOM 687 O O . GLN A 1 89 ? 13.152 3.419 -1.475 1.00 96.62 89 GLN A O 1
ATOM 692 N N . GLU A 1 90 ? 11.914 5.293 -1.428 1.00 97.50 90 GLU A N 1
ATOM 693 C CA . GLU A 1 90 ? 12.056 5.531 0.016 1.00 97.50 90 GLU A CA 1
ATOM 694 C C . GLU A 1 90 ? 11.611 4.313 0.840 1.00 97.50 90 GLU A C 1
ATOM 696 O O . GLU A 1 90 ? 12.311 3.902 1.759 1.00 97.50 90 GLU A O 1
ATOM 701 N N . LEU A 1 91 ? 10.491 3.683 0.472 1.00 97.06 91 LEU A N 1
ATOM 702 C CA . LEU A 1 91 ? 10.016 2.459 1.122 1.00 97.06 91 LEU A CA 1
ATOM 703 C C . LEU A 1 91 ? 10.937 1.263 0.870 1.00 97.06 91 LEU A C 1
ATOM 705 O O . LEU A 1 91 ? 11.101 0.428 1.756 1.00 97.06 91 LEU A O 1
ATOM 709 N N . SER A 1 92 ? 11.529 1.159 -0.321 1.00 97.56 92 SER A N 1
ATOM 710 C CA . SER A 1 92 ? 12.531 0.127 -0.586 1.00 97.56 92 SER A CA 1
ATOM 711 C C . SER A 1 92 ? 13.769 0.330 0.281 1.00 97.56 92 SER A C 1
ATOM 713 O O . SER A 1 92 ? 14.285 -0.638 0.827 1.00 97.56 92 SER A O 1
ATOM 715 N N . ASP A 1 93 ? 14.226 1.567 0.437 1.00 98.00 93 ASP A N 1
ATOM 716 C CA . ASP A 1 93 ? 15.404 1.880 1.241 1.00 98.00 93 ASP A CA 1
ATOM 717 C C . ASP A 1 93 ? 15.125 1.654 2.741 1.00 98.00 93 ASP A C 1
ATOM 719 O O . ASP A 1 93 ? 15.964 1.104 3.450 1.00 98.00 93 ASP A O 1
ATOM 723 N N . GLU A 1 94 ? 13.930 2.018 3.227 1.00 97.75 94 GLU A N 1
ATOM 724 C CA . GLU A 1 94 ? 13.530 1.864 4.638 1.00 97.75 94 GLU A CA 1
ATOM 725 C C . GLU A 1 94 ? 13.394 0.392 5.063 1.00 97.75 94 GLU A C 1
ATOM 727 O O . GLU A 1 94 ? 13.719 0.042 6.198 1.00 97.75 94 GLU A O 1
ATOM 732 N N . TYR A 1 95 ? 12.915 -0.471 4.166 1.00 97.56 95 TYR A N 1
ATOM 733 C CA . TYR A 1 95 ? 12.523 -1.850 4.485 1.00 97.56 95 TYR A CA 1
ATOM 734 C C . TYR A 1 95 ? 13.301 -2.911 3.703 1.00 97.56 95 TYR A C 1
ATOM 736 O O . TYR A 1 95 ? 12.859 -4.056 3.640 1.00 97.56 95 TYR A O 1
ATOM 744 N N . ASN A 1 96 ? 14.446 -2.553 3.116 1.00 97.88 96 ASN A N 1
ATOM 745 C CA . ASN A 1 96 ? 15.287 -3.474 2.347 1.00 97.88 96 ASN A CA 1
ATOM 746 C C . ASN A 1 96 ? 14.542 -4.146 1.171 1.00 97.88 96 ASN A C 1
ATOM 748 O O . ASN A 1 96 ? 14.634 -5.348 0.922 1.00 97.88 96 ASN A O 1
ATOM 752 N N . GLY A 1 97 ? 13.766 -3.351 0.433 1.00 97.75 97 GLY A N 1
ATOM 753 C CA . GLY A 1 97 ? 12.860 -3.824 -0.612 1.00 97.75 97 GLY A CA 1
ATOM 754 C C . GLY A 1 97 ? 13.531 -4.499 -1.808 1.00 97.75 97 GLY A C 1
ATOM 755 O O . GLY A 1 97 ? 12.864 -5.235 -2.538 1.00 97.75 97 GLY A O 1
ATOM 756 N N . GLU A 1 98 ? 14.831 -4.284 -2.017 1.00 97.00 98 GLU A N 1
ATOM 757 C CA . GLU A 1 98 ? 15.604 -4.997 -3.038 1.00 97.00 98 GLU A CA 1
ATOM 758 C C . GLU A 1 98 ? 15.642 -6.502 -2.749 1.00 97.00 98 GLU A C 1
ATOM 760 O O . GLU A 1 98 ? 15.372 -7.306 -3.641 1.00 97.00 98 GLU A O 1
ATOM 765 N N . GLU A 1 99 ? 15.883 -6.885 -1.495 1.00 97.50 99 GLU A N 1
ATOM 766 C CA . GLU A 1 99 ? 15.937 -8.287 -1.081 1.00 97.50 99 GLU A CA 1
ATOM 767 C C . GLU A 1 99 ? 14.540 -8.837 -0.760 1.00 97.50 99 GLU A C 1
ATOM 769 O O . GLU A 1 99 ? 14.197 -9.940 -1.184 1.00 97.50 99 GLU A O 1
ATOM 774 N N . GLU A 1 100 ? 13.706 -8.054 -0.068 1.00 97.00 100 GLU A N 1
ATOM 775 C CA . GLU A 1 100 ? 12.412 -8.525 0.447 1.00 97.00 100 GLU A CA 1
ATOM 776 C C . GLU A 1 100 ? 11.342 -8.690 -0.643 1.00 97.00 100 GLU A C 1
ATOM 778 O O . GLU A 1 100 ? 10.506 -9.595 -0.578 1.00 97.00 100 GLU A O 1
ATOM 783 N N . TRP A 1 101 ? 11.337 -7.826 -1.664 1.00 94.00 101 TRP A N 1
ATOM 784 C CA . TRP A 1 101 ? 10.342 -7.889 -2.744 1.00 94.00 101 TRP A CA 1
ATOM 785 C C . TRP A 1 101 ? 10.893 -7.568 -4.137 1.00 94.00 101 TRP A C 1
ATOM 787 O O . TRP A 1 101 ? 10.119 -7.342 -5.074 1.00 94.00 101 TRP A O 1
ATOM 797 N N . GLY A 1 102 ? 12.217 -7.585 -4.313 1.00 96.06 102 GLY A N 1
ATOM 798 C CA . GLY A 1 102 ? 12.850 -7.459 -5.626 1.00 96.06 102 GLY A CA 1
ATOM 799 C C . GLY A 1 102 ? 12.695 -6.081 -6.271 1.00 96.06 102 GLY A C 1
ATOM 800 O O . GLY A 1 102 ? 12.674 -5.986 -7.509 1.00 96.06 102 GLY A O 1
ATOM 801 N N . TYR A 1 103 ? 12.535 -5.023 -5.467 1.00 97.56 103 TYR A N 1
ATOM 802 C CA . TYR A 1 103 ? 12.493 -3.660 -5.986 1.00 97.56 103 TYR A CA 1
ATOM 803 C C . TYR A 1 103 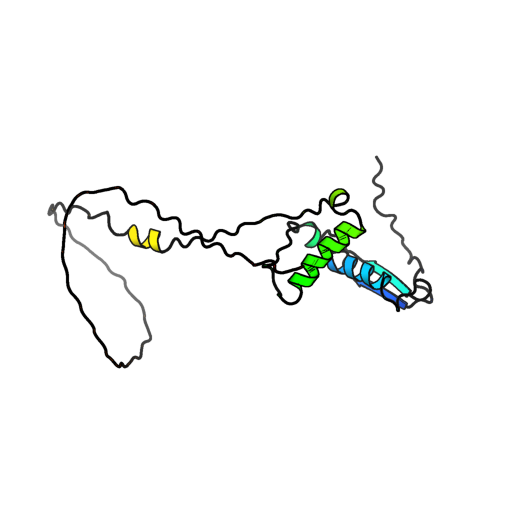? 13.823 -3.308 -6.652 1.00 97.56 103 TYR A C 1
ATOM 805 O O . TYR A 1 103 ? 14.895 -3.515 -6.097 1.00 97.56 103 TYR A O 1
ATOM 813 N N . ARG A 1 104 ? 13.751 -2.769 -7.871 1.00 96.31 104 ARG A N 1
ATOM 814 C CA . ARG A 1 104 ? 14.929 -2.380 -8.647 1.00 96.31 104 ARG A CA 1
ATOM 815 C C . ARG A 1 104 ? 14.592 -1.256 -9.609 1.00 96.31 104 ARG A C 1
ATOM 817 O O . ARG A 1 104 ? 13.510 -1.237 -10.203 1.00 96.31 104 ARG A O 1
ATOM 824 N N . ARG A 1 105 ? 15.541 -0.344 -9.822 1.00 94.31 105 ARG A N 1
ATOM 825 C CA . ARG A 1 105 ? 15.425 0.659 -10.885 1.00 94.31 105 ARG A CA 1
ATOM 826 C C . ARG A 1 105 ? 15.723 0.027 -12.237 1.00 94.31 105 ARG A C 1
ATOM 828 O O . ARG A 1 105 ? 16.669 -0.739 -12.385 1.00 94.31 105 ARG A O 1
ATOM 835 N N . LEU A 1 106 ? 14.915 0.380 -13.231 1.00 93.00 106 LEU A N 1
ATOM 836 C CA . LEU A 1 106 ? 15.064 -0.087 -14.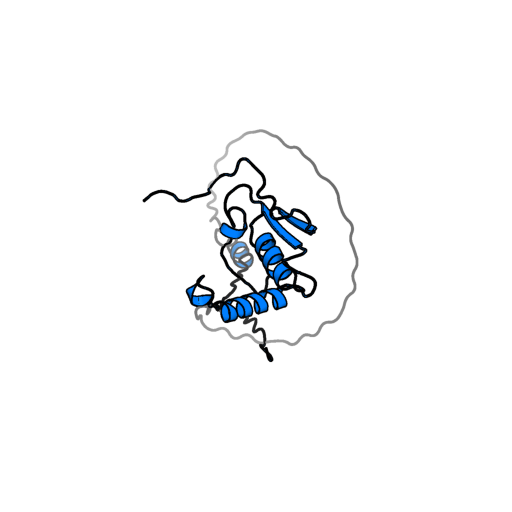604 1.00 93.00 106 LEU A CA 1
ATOM 837 C C . LEU A 1 106 ? 15.209 1.103 -15.544 1.00 93.00 106 LEU A C 1
ATOM 839 O O . LEU A 1 106 ? 14.437 2.061 -15.479 1.00 93.00 106 LEU A O 1
ATOM 843 N N . THR A 1 107 ? 16.168 1.013 -16.461 1.00 90.31 107 THR A N 1
ATOM 844 C CA . THR A 1 107 ? 16.202 1.877 -17.641 1.00 90.31 107 THR A CA 1
ATOM 845 C C . THR A 1 107 ? 15.249 1.305 -18.680 1.00 90.31 107 THR A C 1
ATOM 847 O O . THR A 1 107 ? 15.296 0.119 -18.997 1.00 90.31 107 THR A O 1
ATOM 850 N N . THR A 1 108 ? 14.374 2.148 -19.211 1.00 90.06 108 THR A N 1
ATOM 851 C CA . THR A 1 108 ? 13.355 1.759 -20.190 1.00 90.06 108 THR A CA 1
ATOM 852 C C . THR A 1 108 ? 13.508 2.597 -21.451 1.00 90.06 108 THR A C 1
ATOM 854 O O . THR A 1 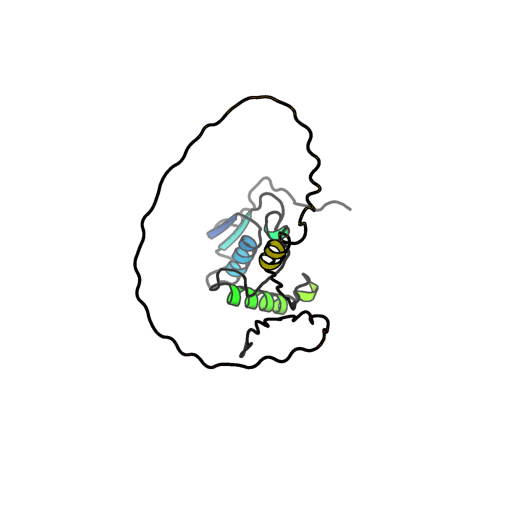108 ? 13.991 3.729 -21.410 1.00 90.06 108 THR A O 1
ATOM 857 N N . VAL A 1 109 ? 13.115 2.025 -22.587 1.00 91.00 109 VAL A N 1
ATOM 858 C CA . VAL A 1 109 ? 13.082 2.706 -23.882 1.00 91.00 109 VAL A CA 1
ATOM 859 C C . VAL A 1 109 ? 11.693 2.495 -24.464 1.00 91.00 109 VAL A C 1
ATOM 861 O O . VAL A 1 109 ? 11.216 1.363 -24.511 1.00 91.00 109 VAL A O 1
ATOM 864 N N . SER A 1 110 ? 11.053 3.578 -24.901 1.00 88.50 110 SER A N 1
ATOM 865 C CA . SER A 1 110 ? 9.823 3.512 -25.690 1.00 88.50 110 SER A CA 1
ATOM 866 C C . SER A 1 110 ? 10.175 3.644 -27.167 1.00 88.50 110 SER A C 1
ATOM 868 O O . SER A 1 110 ? 10.974 4.507 -27.538 1.00 88.50 110 SER A O 1
ATOM 870 N N . VAL A 1 111 ? 9.606 2.777 -28.001 1.00 92.50 111 VAL A N 1
ATOM 871 C CA . VAL A 1 111 ? 9.777 2.808 -29.455 1.00 92.50 111 VAL A CA 1
ATOM 872 C C . VAL A 1 111 ? 8.398 2.928 -30.079 1.00 92.50 111 VAL A C 1
ATOM 874 O O . VAL A 1 111 ? 7.543 2.075 -29.862 1.00 92.50 111 VAL A O 1
ATOM 877 N N . GLU A 1 112 ? 8.206 3.976 -30.868 1.00 90.88 112 GLU A N 1
ATOM 878 C CA . GLU A 1 112 ? 6.989 4.227 -31.630 1.00 90.88 112 GLU A CA 1
ATOM 879 C C . GLU A 1 112 ? 7.340 4.246 -33.119 1.00 90.88 112 GLU A C 1
ATOM 881 O O . GLU A 1 112 ? 8.380 4.778 -33.518 1.00 90.88 112 GLU A O 1
ATOM 886 N N . GLY A 1 113 ? 6.504 3.622 -33.944 1.00 91.19 113 GLY A N 1
ATOM 887 C CA . GLY A 1 113 ? 6.705 3.549 -35.385 1.00 91.19 113 GLY A CA 1
ATOM 888 C C . GLY A 1 113 ? 5.419 3.889 -36.118 1.00 91.19 113 GLY A C 1
ATOM 889 O O . GLY A 1 113 ? 4.401 3.242 -35.893 1.00 91.19 113 GLY A O 1
ATOM 890 N N . ASN A 1 114 ? 5.481 4.872 -37.016 1.00 87.88 114 ASN A N 1
ATOM 891 C CA . ASN A 1 114 ? 4.411 5.143 -37.971 1.00 87.88 114 ASN A CA 1
ATOM 892 C C . ASN A 1 114 ? 4.704 4.375 -39.275 1.00 87.88 114 ASN A C 1
ATOM 894 O O . ASN A 1 114 ? 5.746 4.586 -39.901 1.00 87.88 114 ASN A O 1
ATOM 898 N N . ILE A 1 115 ? 3.787 3.485 -39.664 1.00 86.94 115 ILE A N 1
ATOM 899 C CA . ILE A 1 115 ? 3.879 2.653 -40.874 1.00 86.94 115 ILE A CA 1
ATOM 900 C C . ILE A 1 115 ? 2.999 3.144 -42.036 1.00 86.94 115 ILE A C 1
ATOM 902 O O . ILE A 1 115 ? 3.024 2.536 -43.100 1.00 86.94 115 ILE A O 1
ATOM 906 N N . GLU A 1 116 ? 2.277 4.259 -41.894 1.00 83.75 116 GLU A N 1
ATOM 907 C CA . GLU A 1 116 ? 1.372 4.794 -42.928 1.00 83.75 116 GLU A CA 1
ATOM 908 C C . GLU A 1 116 ? 2.098 5.048 -44.257 1.00 83.75 116 GLU A C 1
ATOM 910 O O . GLU A 1 116 ? 1.590 4.724 -45.326 1.00 83.75 116 GLU A O 1
ATOM 915 N N . LYS A 1 117 ? 3.345 5.535 -44.209 1.00 70.69 117 LYS A N 1
ATOM 916 C CA . LYS A 1 117 ? 4.159 5.787 -45.412 1.00 70.69 117 LYS A CA 1
ATOM 917 C C . LYS A 1 117 ? 4.666 4.522 -46.108 1.00 70.69 117 LYS A C 1
ATOM 919 O O . LYS A 1 117 ? 5.181 4.629 -47.212 1.00 70.69 117 LYS A O 1
ATOM 924 N N . LEU A 1 118 ? 4.589 3.356 -45.468 1.00 72.88 118 LEU A N 1
ATOM 925 C CA . LEU A 1 118 ? 4.979 2.083 -46.084 1.00 72.88 118 LEU A CA 1
ATOM 926 C C . LEU A 1 118 ? 3.801 1.416 -46.796 1.00 72.88 118 LEU A C 1
ATOM 928 O O . LEU A 1 118 ? 4.027 0.705 -47.762 1.00 72.88 118 LEU A O 1
ATOM 932 N N . LEU A 1 119 ? 2.569 1.688 -46.357 1.00 71.38 119 LEU A N 1
ATOM 933 C CA . LEU A 1 119 ? 1.353 1.137 -46.960 1.00 71.38 119 LEU A CA 1
ATOM 934 C C . LEU A 1 119 ? 0.919 1.916 -48.211 1.00 71.38 119 LEU A C 1
ATOM 936 O O . LEU A 1 119 ? 0.377 1.330 -49.133 1.00 71.38 119 LEU A O 1
ATOM 940 N N . LEU A 1 120 ? 1.215 3.218 -48.281 1.00 66.69 120 LEU A N 1
ATOM 941 C CA . LEU A 1 120 ? 0.902 4.059 -49.450 1.00 66.69 120 LEU A CA 1
ATOM 942 C C . LEU A 1 120 ? 1.875 3.883 -50.630 1.00 66.69 120 LEU A C 1
ATOM 944 O O . LEU A 1 120 ? 1.659 4.457 -51.694 1.00 66.69 120 LEU A O 1
ATOM 948 N N . ASN A 1 121 ? 2.959 3.128 -50.438 1.00 59.06 121 ASN A N 1
ATOM 949 C CA . ASN A 1 121 ? 3.956 2.869 -51.476 1.00 59.06 121 ASN A CA 1
ATOM 950 C C . ASN A 1 121 ? 3.796 1.483 -52.127 1.00 59.06 121 ASN A C 1
ATOM 952 O O . ASN A 1 121 ? 4.581 1.173 -53.017 1.00 59.06 121 ASN A O 1
ATOM 956 N N . ASP A 1 122 ? 2.812 0.678 -51.704 1.00 57.62 122 ASP A N 1
ATOM 957 C CA . ASP A 1 122 ? 2.574 -0.685 -52.218 1.00 57.62 122 ASP A CA 1
ATOM 958 C C . ASP A 1 122 ? 1.494 -0.740 -53.324 1.00 57.62 122 ASP A C 1
ATOM 960 O O . ASP A 1 122 ? 1.283 -1.780 -53.933 1.00 57.62 122 ASP A O 1
ATOM 964 N N . ASP A 1 123 ? 0.850 0.390 -53.656 1.00 55.25 123 ASP A N 1
ATOM 965 C CA . ASP A 1 123 ? -0.176 0.468 -54.716 1.00 55.25 123 ASP A CA 1
ATOM 966 C C . ASP A 1 123 ? 0.392 0.796 -56.118 1.00 55.25 123 ASP A C 1
ATOM 968 O O . ASP A 1 123 ? -0.365 1.084 -57.044 1.00 55.25 123 ASP A O 1
ATOM 972 N N . ASN A 1 124 ? 1.719 0.798 -56.309 1.00 53.50 124 ASN A N 1
ATOM 973 C CA . ASN A 1 124 ? 2.344 1.237 -57.567 1.00 53.50 124 ASN A CA 1
ATOM 974 C C . ASN A 1 124 ? 3.411 0.289 -58.136 1.00 53.50 124 ASN A C 1
ATOM 976 O O . ASN A 1 124 ? 4.325 0.762 -58.796 1.00 53.50 124 ASN A O 1
ATOM 980 N N . GLU A 1 125 ? 3.299 -1.029 -57.970 1.00 52.06 125 GLU A N 1
ATOM 981 C CA . GLU A 1 125 ? 4.032 -1.980 -58.826 1.00 52.06 125 GLU A CA 1
ATOM 982 C C . GLU A 1 125 ? 3.206 -3.247 -59.080 1.00 52.06 125 GLU A C 1
ATOM 984 O O . GLU A 1 125 ? 3.567 -4.320 -58.635 1.00 52.06 125 GLU A O 1
ATOM 989 N N . ASP A 1 126 ? 2.098 -3.124 -59.815 1.00 46.50 126 ASP A N 1
ATOM 990 C CA . ASP A 1 126 ? 1.550 -4.219 -60.631 1.00 46.50 126 ASP A CA 1
ATOM 991 C C . ASP A 1 126 ? 0.745 -3.623 -61.798 1.00 46.50 126 ASP A C 1
ATOM 993 O O . ASP A 1 126 ? -0.479 -3.721 -61.909 1.00 46.50 126 ASP A O 1
ATOM 997 N N . ALA A 1 127 ? 1.462 -2.950 -62.704 1.00 44.78 127 ALA A N 1
ATOM 998 C CA . ALA A 1 127 ? 0.942 -2.645 -64.029 1.00 44.78 127 ALA A CA 1
ATOM 999 C C . ALA A 1 127 ? 0.750 -3.965 -64.790 1.00 44.78 127 ALA A C 1
ATOM 1001 O O . ALA A 1 127 ? 1.670 -4.509 -65.401 1.00 44.78 127 ALA A O 1
ATOM 1002 N N . TYR A 1 128 ? -0.479 -4.470 -64.728 1.00 40.12 128 TYR A N 1
ATOM 1003 C CA . TYR A 1 128 ? -1.004 -5.553 -65.545 1.00 40.12 128 TYR A CA 1
ATOM 1004 C C . TYR A 1 128 ? -0.703 -5.259 -67.025 1.00 40.12 128 TYR A C 1
ATOM 1006 O O . TYR A 1 128 ? -1.262 -4.335 -67.622 1.00 40.12 128 TYR A O 1
ATOM 1014 N N . SER A 1 129 ? 0.212 -6.028 -67.620 1.00 40.28 129 SER A N 1
ATOM 1015 C CA . SER A 1 129 ? 0.435 -6.031 -69.066 1.00 40.28 129 SER A CA 1
ATOM 1016 C C . SER A 1 129 ? -0.854 -6.492 -69.740 1.00 40.28 129 SER A C 1
ATOM 1018 O O . SER A 1 129 ? -1.230 -7.662 -69.670 1.00 40.28 129 SER A O 1
ATOM 1020 N N . SER A 1 130 ? -1.565 -5.553 -70.359 1.00 37.59 130 SER A N 1
ATOM 1021 C CA . SER A 1 130 ? -2.726 -5.847 -71.189 1.00 37.59 130 SER A CA 1
ATOM 1022 C C . SER A 1 130 ? -2.255 -6.537 -72.471 1.00 37.59 130 SER A C 1
ATOM 1024 O O . SER A 1 130 ? -1.814 -5.898 -73.421 1.00 37.59 130 SER A O 1
ATOM 1026 N N . HIS A 1 131 ? -2.345 -7.867 -72.511 1.00 37.62 131 HIS A N 1
ATOM 1027 C CA . HIS A 1 131 ? -2.506 -8.567 -73.780 1.00 37.62 131 HIS A CA 1
ATOM 1028 C C . HIS A 1 131 ? -3.984 -8.525 -74.150 1.00 37.62 131 HIS A C 1
ATOM 1030 O O . HIS A 1 131 ? -4.835 -9.128 -73.499 1.00 37.62 131 HIS A O 1
ATOM 1036 N N . SER A 1 132 ? -4.279 -7.740 -75.182 1.00 37.03 132 SER A N 1
ATOM 1037 C CA . SER A 1 132 ? -5.545 -7.768 -75.890 1.00 37.03 132 SER A CA 1
ATOM 1038 C C . SER A 1 132 ? -5.668 -9.099 -76.626 1.00 37.03 132 SER A C 1
ATOM 1040 O O . SER A 1 132 ? -4.995 -9.287 -77.634 1.00 37.03 132 SER A O 1
ATOM 1042 N N . ASP A 1 133 ? -6.559 -9.972 -76.171 1.00 31.19 133 ASP A N 1
ATOM 1043 C CA . ASP A 1 133 ? -7.178 -10.957 -77.050 1.00 31.19 133 ASP A CA 1
ATOM 1044 C C . ASP A 1 133 ? -8.692 -10.798 -76.969 1.00 31.19 133 ASP A C 1
ATOM 1046 O O . ASP A 1 133 ? -9.336 -10.932 -75.927 1.00 31.19 133 ASP A O 1
ATOM 1050 N N . SER A 1 134 ? -9.246 -10.414 -78.111 1.00 42.22 134 SER A N 1
ATOM 1051 C CA . SER A 1 134 ? -10.662 -10.255 -78.369 1.00 42.22 134 SER A CA 1
ATOM 1052 C C . SER A 1 134 ? -11.345 -11.616 -78.439 1.00 42.22 134 SER A C 1
ATOM 1054 O O . SER A 1 134 ? -11.102 -12.349 -79.395 1.00 42.22 134 SER A O 1
ATOM 1056 N N . VAL A 1 135 ? -12.276 -11.908 -77.530 1.00 32.78 135 VAL A N 1
ATOM 1057 C CA . VAL A 1 135 ? -13.385 -12.828 -77.816 1.00 32.78 135 VAL A CA 1
ATOM 1058 C C . VAL A 1 135 ? -14.648 -12.343 -77.101 1.00 32.78 135 VAL A C 1
ATOM 1060 O O . VAL A 1 135 ? -14.654 -12.045 -75.910 1.00 32.78 135 VAL A O 1
ATOM 1063 N N . SER A 1 136 ? -15.709 -12.226 -77.891 1.00 40.53 136 SER A N 1
ATOM 1064 C CA . SER A 1 136 ? -17.098 -11.957 -77.532 1.00 40.53 136 SER A CA 1
ATOM 1065 C C . SER A 1 136 ? -17.676 -12.973 -76.545 1.00 40.53 136 SER A C 1
ATOM 1067 O O . SER A 1 136 ? -17.465 -14.161 -76.747 1.00 40.53 136 SER A O 1
ATOM 1069 N N . ASP A 1 137 ? -18.507 -12.538 -75.588 1.00 30.77 137 ASP A N 1
ATOM 1070 C CA . ASP A 1 137 ? -19.899 -13.009 -75.486 1.00 30.77 137 ASP A CA 1
ATOM 1071 C C . ASP A 1 137 ? -20.718 -12.327 -74.370 1.00 30.77 137 ASP A C 1
ATOM 1073 O O . ASP A 1 137 ? -20.212 -11.676 -73.462 1.00 30.77 137 ASP A O 1
ATOM 1077 N N . ARG A 1 138 ? -22.036 -12.407 -74.565 1.00 29.95 138 ARG A N 1
ATOM 1078 C CA . ARG A 1 138 ? -23.161 -11.652 -73.986 1.00 29.95 138 ARG A CA 1
ATOM 1079 C C . ARG A 1 138 ? -23.543 -11.968 -72.523 1.00 29.95 138 ARG A C 1
ATOM 1081 O O . ARG A 1 138 ? -23.407 -13.098 -72.078 1.00 29.95 138 ARG A O 1
ATOM 1088 N N . ALA A 1 139 ? -24.313 -11.004 -71.971 1.00 29.25 139 ALA A N 1
ATOM 1089 C CA . ALA A 1 139 ? -25.396 -11.102 -70.959 1.00 29.25 139 ALA A CA 1
ATOM 1090 C C . ALA A 1 139 ? -24.976 -11.224 -69.475 1.00 29.25 139 ALA A C 1
ATOM 1092 O O . ALA A 1 139 ? -23.997 -11.877 -69.171 1.00 29.25 139 ALA A O 1
ATOM 1093 N N . ASN A 1 140 ? -25.678 -10.711 -68.453 1.00 29.78 140 ASN A N 1
ATOM 1094 C CA . ASN A 1 140 ? -26.826 -9.808 -68.247 1.00 29.78 140 ASN A CA 1
ATOM 1095 C C . ASN A 1 140 ? -26.945 -9.591 -66.705 1.00 29.78 140 ASN A C 1
ATOM 1097 O O . ASN A 1 140 ? -26.488 -10.438 -65.946 1.00 29.78 140 ASN A O 1
ATOM 1101 N N . ALA A 1 141 ? -27.666 -8.539 -66.288 1.00 29.41 141 ALA A N 1
ATOM 1102 C CA . ALA A 1 141 ? -28.297 -8.287 -64.974 1.00 29.41 141 ALA A CA 1
ATOM 1103 C C . ALA A 1 141 ? -27.389 -7.809 -63.806 1.00 29.41 141 ALA A C 1
ATOM 1105 O O . ALA A 1 141 ? -26.452 -8.494 -63.431 1.00 29.41 141 ALA A O 1
ATOM 1106 N N . LYS A 1 142 ? -27.513 -6.595 -63.231 1.00 29.42 142 LYS A N 1
ATOM 1107 C CA . LYS A 1 142 ? -28.635 -5.819 -62.624 1.00 29.42 142 LYS A CA 1
ATOM 1108 C C . LYS A 1 142 ? -28.707 -6.005 -61.096 1.00 29.42 142 LYS A C 1
ATOM 1110 O O . LYS A 1 142 ? -29.310 -6.973 -60.662 1.00 29.42 142 LYS A O 1
ATOM 1115 N N . SER A 1 143 ? -28.208 -5.021 -60.327 1.00 27.50 143 SER A N 1
ATOM 1116 C CA . SER A 1 143 ? -28.863 -4.449 -59.121 1.00 27.50 143 SER A CA 1
ATOM 1117 C C . SER A 1 143 ? -27.973 -3.435 -58.365 1.00 27.50 143 SER A C 1
ATOM 1119 O O . SER A 1 143 ? -27.083 -3.815 -57.612 1.00 27.50 143 SER A O 1
ATOM 1121 N N . THR A 1 144 ? -28.258 -2.142 -58.531 1.00 26.36 144 THR A N 1
ATOM 1122 C CA . THR A 1 144 ? -28.262 -1.099 -57.468 1.00 26.36 144 THR A CA 1
ATOM 1123 C C . THR A 1 144 ? -29.603 -1.194 -56.696 1.00 26.36 144 THR A C 1
ATOM 1125 O O . THR A 1 144 ? -30.421 -2.024 -57.111 1.00 26.36 144 THR A O 1
ATOM 1128 N N . PRO A 1 145 ? -29.952 -0.365 -55.675 1.00 40.41 145 PRO A N 1
ATOM 1129 C CA . PRO A 1 145 ? -29.309 0.830 -55.075 1.00 40.41 145 PRO A CA 1
ATOM 1130 C C . PRO A 1 145 ? -29.201 0.710 -53.528 1.00 40.41 145 PRO A C 1
ATOM 1132 O O . PRO A 1 145 ? -29.579 -0.312 -52.973 1.00 40.41 145 PRO A O 1
ATOM 1135 N N . GLY A 1 146 ? -28.672 1.629 -52.720 1.00 27.14 146 GLY A N 1
ATOM 1136 C CA . GLY A 1 146 ? -28.557 3.097 -52.693 1.00 27.14 146 GLY A CA 1
ATOM 1137 C C . GLY A 1 146 ? -28.111 3.465 -51.254 1.00 27.14 146 GLY A C 1
ATOM 1138 O O . GLY A 1 146 ? -27.895 2.559 -50.454 1.00 27.14 146 GLY A O 1
ATOM 1139 N N . THR A 1 147 ? -27.939 4.688 -50.759 1.00 25.39 147 THR A N 1
ATOM 1140 C CA . THR A 1 147 ? -28.111 6.101 -51.152 1.00 25.39 147 THR A CA 1
ATOM 1141 C C . THR A 1 147 ? -27.411 6.844 -49.981 1.00 25.39 147 THR A C 1
ATOM 1143 O O . THR A 1 147 ? -27.574 6.413 -48.843 1.00 25.39 147 THR A O 1
ATOM 1146 N N . SER A 1 148 ? -26.404 7.710 -50.181 1.00 28.62 148 SER A N 1
ATOM 1147 C CA . SER A 1 148 ? -26.477 9.199 -50.199 1.00 28.62 148 SER A CA 1
ATOM 1148 C C . SER A 1 148 ? -27.293 9.786 -49.017 1.00 28.62 148 SER A C 1
ATOM 1150 O O . SER A 1 148 ? -28.327 9.237 -48.677 1.00 28.62 148 SER A O 1
ATOM 1152 N N . GLN A 1 149 ? -26.968 10.869 -48.309 1.00 29.09 149 GLN A N 1
ATOM 1153 C CA . GLN A 1 149 ? -26.418 12.214 -48.576 1.00 29.09 149 GLN A CA 1
ATOM 1154 C C . GLN A 1 149 ? -25.951 12.765 -47.185 1.00 29.09 149 GLN A C 1
ATOM 1156 O O . GLN A 1 149 ? -26.225 12.111 -46.183 1.00 29.09 149 GLN A O 1
ATOM 1161 N N . GLU A 1 150 ? -25.177 13.832 -46.959 1.00 28.92 150 GLU A N 1
ATOM 1162 C CA . GLU A 1 150 ? -25.221 15.259 -47.356 1.00 28.92 150 GLU A CA 1
ATOM 1163 C C . GLU A 1 150 ? -23.834 15.862 -46.994 1.00 28.92 150 GLU A C 1
ATOM 1165 O O . GLU A 1 150 ? -23.298 15.560 -45.931 1.00 28.92 150 GLU A O 1
ATOM 1170 N N . SER A 1 151 ? -23.060 16.457 -47.913 1.00 28.50 151 SER A N 1
ATOM 1171 C CA . SER A 1 151 ? -23.064 17.851 -48.426 1.00 28.50 151 SER A CA 1
ATOM 1172 C C . SER A 1 151 ? -22.649 18.932 -47.406 1.00 28.50 151 SER A C 1
ATOM 1174 O O . SER A 1 151 ? -23.370 19.167 -46.447 1.00 28.50 151 SER A O 1
ATOM 1176 N N . LEU A 1 152 ? -21.426 19.483 -47.534 1.00 27.64 152 LEU A N 1
ATOM 1177 C CA . LEU A 1 152 ? -21.050 20.789 -48.153 1.00 27.64 152 LEU A CA 1
ATOM 1178 C C . LEU A 1 152 ? -21.272 21.974 -47.181 1.00 27.64 152 LEU A C 1
ATOM 1180 O O . LEU A 1 152 ? -22.311 22.058 -46.544 1.00 27.64 152 LEU A O 1
ATOM 1184 N N . ILE A 1 153 ? -20.325 22.896 -46.965 1.00 28.48 153 ILE A N 1
ATOM 1185 C CA . ILE A 1 153 ? -19.927 24.044 -47.821 1.00 28.48 153 ILE A CA 1
ATOM 1186 C C . ILE A 1 153 ? -18.672 24.662 -47.117 1.00 28.48 153 ILE A C 1
ATOM 1188 O O . ILE A 1 153 ? -18.723 24.840 -45.903 1.00 28.48 153 ILE A O 1
ATOM 1192 N N . ASN A 1 154 ? -17.462 24.733 -47.711 1.00 27.06 154 ASN A N 1
ATOM 1193 C CA . ASN A 1 154 ? -16.891 25.782 -48.601 1.00 27.06 154 ASN A CA 1
ATOM 1194 C C . ASN A 1 154 ? -16.974 27.211 -47.981 1.00 27.06 154 ASN A C 1
ATOM 1196 O O . ASN A 1 154 ? -18.001 27.562 -47.431 1.00 27.06 154 ASN A O 1
ATOM 1200 N N . ASN A 1 155 ? -16.012 28.137 -48.006 1.00 28.31 155 ASN A N 1
ATOM 1201 C CA . ASN A 1 155 ? -14.904 28.401 -48.918 1.00 28.31 155 ASN A CA 1
ATOM 1202 C C . ASN A 1 155 ? -14.112 29.654 -48.438 1.00 28.31 155 ASN A C 1
ATOM 1204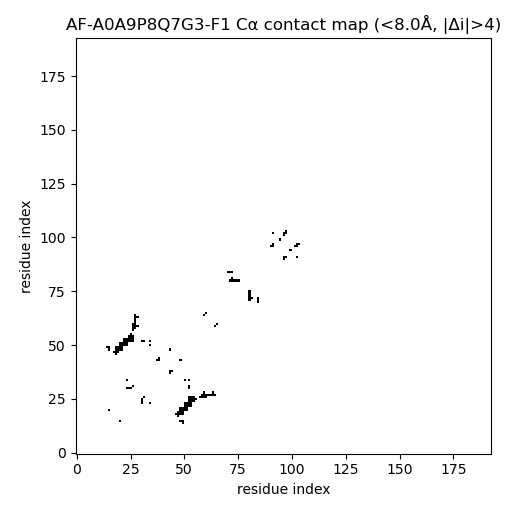 O O . ASN A 1 155 ? -14.551 30.348 -47.521 1.00 28.31 155 ASN A O 1
ATOM 1208 N N . ASP A 1 156 ? -13.033 29.947 -49.174 1.00 29.19 156 ASP A N 1
ATOM 1209 C CA . ASP A 1 156 ? -12.345 31.240 -49.389 1.00 29.19 156 ASP A CA 1
ATOM 1210 C C . ASP A 1 156 ? -11.200 31.604 -48.423 1.00 29.19 156 ASP A C 1
ATOM 1212 O O . ASP A 1 156 ? -11.387 31.921 -47.252 1.00 29.19 156 ASP A O 1
ATOM 1216 N N . GLU A 1 157 ? -9.946 31.351 -48.820 1.00 28.73 157 GLU A N 1
ATOM 1217 C CA . GLU A 1 157 ? -9.097 32.141 -49.744 1.00 28.73 157 GLU A CA 1
ATOM 1218 C C . GLU A 1 157 ? -8.549 33.428 -49.108 1.00 28.73 157 GLU A C 1
ATOM 1220 O O . GLU A 1 157 ? -9.293 34.345 -48.773 1.00 28.73 157 GLU A O 1
ATOM 1225 N N . ASN A 1 158 ? -7.216 33.521 -48.997 1.00 28.98 158 ASN A N 1
ATOM 1226 C CA . ASN A 1 158 ? -6.438 34.615 -49.589 1.00 28.98 158 ASN A CA 1
ATOM 1227 C C . ASN A 1 158 ? -4.919 34.383 -49.480 1.00 28.98 158 ASN A C 1
ATOM 1229 O O . ASN A 1 158 ? -4.424 33.618 -48.658 1.00 28.98 158 ASN A O 1
ATOM 1233 N N . ASN A 1 159 ? -4.221 35.036 -50.402 1.00 27.75 159 ASN A N 1
ATOM 1234 C CA . ASN A 1 159 ? -3.044 34.592 -51.141 1.00 27.75 159 ASN A CA 1
ATOM 1235 C C . ASN A 1 159 ? -1.758 35.377 -50.773 1.00 27.75 159 ASN A C 1
ATOM 1237 O O . ASN A 1 159 ? -1.825 36.395 -50.088 1.00 27.75 159 ASN A O 1
ATOM 1241 N N . ALA A 1 160 ? -0.639 34.961 -51.386 1.00 27.73 160 ALA A N 1
ATOM 1242 C CA . ALA A 1 160 ? 0.669 35.626 -51.546 1.00 27.73 160 ALA A CA 1
ATOM 1243 C C . ALA A 1 160 ? 1.664 35.476 -50.367 1.00 27.73 160 ALA A C 1
ATOM 1245 O O . ALA A 1 160 ? 1.338 35.725 -49.217 1.00 27.73 160 ALA A O 1
ATOM 1246 N N . SER A 1 161 ? 2.936 35.102 -50.560 1.00 29.70 161 SER A N 1
ATOM 1247 C CA . SER A 1 161 ? 3.847 35.528 -51.629 1.00 29.70 161 SER A CA 1
ATOM 1248 C C . SER A 1 161 ? 4.953 34.507 -51.937 1.00 29.70 161 SER A C 1
ATOM 1250 O O . SER A 1 161 ? 5.362 33.704 -51.103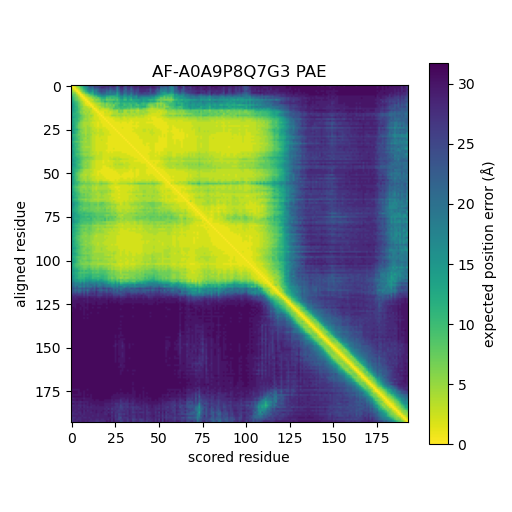 1.00 29.70 161 SER A O 1
ATOM 1252 N N . ASN A 1 162 ? 5.404 34.612 -53.181 1.00 26.41 162 ASN A N 1
ATOM 1253 C CA . ASN A 1 162 ? 6.400 33.862 -53.935 1.00 26.41 162 ASN A CA 1
ATOM 1254 C C . ASN A 1 162 ? 7.834 34.340 -53.619 1.00 26.41 162 ASN A C 1
ATOM 1256 O O . ASN A 1 162 ? 8.026 35.547 -53.487 1.00 26.41 162 ASN A O 1
ATOM 1260 N N . ASP A 1 163 ? 8.831 33.448 -53.612 1.00 28.00 163 ASP A N 1
ATOM 1261 C CA . ASP A 1 163 ? 10.172 33.798 -54.107 1.00 28.00 163 ASP A CA 1
ATOM 1262 C C . ASP A 1 163 ? 10.901 32.568 -54.675 1.00 28.00 163 ASP A C 1
ATOM 1264 O O . ASP A 1 163 ? 10.915 31.486 -54.084 1.00 28.00 163 ASP A O 1
ATOM 1268 N N . GLN A 1 164 ? 11.466 32.752 -55.866 1.00 27.05 164 GLN A N 1
ATOM 1269 C CA . GLN A 1 164 ? 12.130 31.758 -56.704 1.00 27.05 164 GLN A CA 1
ATOM 1270 C C . GLN A 1 164 ? 13.640 32.016 -56.714 1.00 27.05 164 GLN A C 1
ATOM 1272 O O . GLN A 1 164 ? 14.079 33.144 -56.904 1.00 27.05 164 GLN A O 1
ATOM 1277 N N . SER A 1 165 ? 14.452 30.958 -56.686 1.00 29.77 165 SER A N 1
ATOM 1278 C CA . SER A 1 165 ? 15.765 30.983 -57.348 1.00 29.77 165 SER A CA 1
ATOM 1279 C C . SER A 1 165 ? 16.119 29.605 -57.920 1.00 29.77 165 SER A C 1
ATOM 1281 O O . SER A 1 165 ? 15.762 28.565 -57.369 1.00 29.77 165 SER A O 1
ATOM 1283 N N . GLN A 1 166 ? 16.732 29.623 -59.106 1.00 28.08 166 GLN A N 1
ATOM 1284 C CA . GLN A 1 166 ? 16.880 28.516 -60.055 1.00 28.08 166 GLN A CA 1
ATOM 1285 C C . GLN A 1 166 ? 18.254 27.810 -59.977 1.00 28.08 166 GLN A C 1
ATOM 1287 O O . GLN A 1 166 ? 19.267 28.497 -59.987 1.00 28.08 166 GLN A O 1
ATOM 1292 N N . SER A 1 167 ? 18.242 26.465 -60.112 1.00 26.58 167 SER A N 1
ATOM 1293 C CA . SER A 1 167 ? 19.129 25.562 -60.918 1.00 26.58 167 SER A CA 1
ATOM 1294 C C . SER A 1 167 ? 20.661 25.496 -60.644 1.00 26.58 167 SER A C 1
ATOM 1296 O O . SER A 1 167 ? 21.194 26.468 -60.124 1.00 26.58 167 SER A O 1
ATOM 1298 N N . PRO A 1 168 ? 21.417 24.416 -61.014 1.00 31.98 168 PRO A N 1
ATOM 1299 C CA . PRO A 1 168 ? 21.139 23.427 -62.074 1.00 31.98 168 PRO A CA 1
ATOM 1300 C C . PRO A 1 168 ? 21.418 21.927 -61.783 1.00 31.98 168 PRO A C 1
ATOM 1302 O O . PRO A 1 168 ? 22.013 21.534 -60.785 1.00 31.98 168 PRO A O 1
ATOM 1305 N N . ASN A 1 169 ? 20.949 21.103 -62.730 1.00 27.59 169 ASN A N 1
ATOM 1306 C CA . ASN A 1 169 ? 21.104 19.649 -62.858 1.00 27.59 169 ASN A CA 1
ATOM 1307 C C . ASN A 1 169 ? 22.565 19.184 -62.989 1.00 27.59 169 ASN A C 1
ATOM 1309 O O . ASN A 1 169 ? 23.267 19.660 -63.876 1.00 27.59 169 ASN A O 1
ATOM 1313 N N . GLU A 1 170 ? 22.924 18.110 -62.279 1.00 31.05 170 GLU A N 1
ATOM 1314 C CA . GLU A 1 170 ? 23.892 17.112 -62.755 1.00 31.05 170 GLU A CA 1
ATOM 1315 C C . GLU A 1 170 ? 23.370 15.690 -62.478 1.00 31.05 170 GLU A C 1
ATOM 1317 O O . GLU A 1 170 ? 23.000 15.329 -61.361 1.00 31.05 170 GLU A O 1
ATOM 1322 N N . HIS A 1 171 ? 23.315 14.884 -63.540 1.00 30.00 171 HIS A N 1
ATOM 1323 C CA . HIS A 1 171 ? 23.218 13.427 -63.498 1.00 30.00 171 HIS A CA 1
ATOM 1324 C C . HIS A 1 171 ? 24.570 12.849 -63.061 1.00 30.00 171 HIS A C 1
ATOM 1326 O O . HIS A 1 171 ? 25.579 13.287 -63.600 1.00 30.00 171 HIS A O 1
ATOM 1332 N N . LEU A 1 172 ? 24.580 11.830 -62.184 1.00 33.94 172 LEU A N 1
ATOM 1333 C CA . LEU A 1 172 ? 25.364 10.586 -62.332 1.00 33.94 172 LEU A CA 1
ATOM 1334 C C . LEU A 1 172 ? 25.203 9.639 -61.119 1.00 33.94 172 LEU A C 1
ATOM 1336 O O . LEU A 1 172 ? 25.536 9.971 -59.987 1.00 33.94 172 LEU A O 1
ATOM 1340 N N . ASN A 1 173 ? 24.792 8.413 -61.451 1.00 30.80 173 ASN A N 1
ATOM 1341 C CA . ASN A 1 173 ? 25.093 7.111 -60.843 1.00 30.80 173 ASN A CA 1
ATOM 1342 C C . ASN A 1 173 ? 24.666 6.759 -59.405 1.00 30.80 173 ASN A C 1
ATOM 1344 O O . ASN A 1 173 ? 25.006 7.384 -58.405 1.00 30.80 173 ASN A O 1
ATOM 1348 N N . GLY A 1 174 ? 23.968 5.620 -59.342 1.00 47.69 174 GLY A N 1
ATOM 1349 C CA . GLY A 1 174 ? 23.333 5.056 -58.166 1.00 47.69 174 GLY A CA 1
ATOM 1350 C C . GLY A 1 174 ? 24.281 4.647 -57.041 1.00 47.69 174 GLY A C 1
ATOM 1351 O O . GLY A 1 174 ? 25.345 4.060 -57.240 1.00 47.69 174 GLY A O 1
ATOM 1352 N N . LYS A 1 175 ? 23.800 4.896 -55.824 1.00 44.28 175 LYS A N 1
ATOM 1353 C CA . LYS A 1 175 ? 24.201 4.220 -54.591 1.00 44.28 175 LYS A CA 1
ATOM 1354 C C . LYS A 1 175 ? 22.928 3.845 -53.825 1.00 44.28 175 LYS A C 1
ATOM 1356 O O . LYS A 1 175 ? 21.976 4.626 -53.846 1.00 44.28 175 LYS A O 1
ATOM 1361 N N . PRO A 1 176 ? 22.883 2.679 -53.159 1.00 37.94 176 PRO A N 1
ATOM 1362 C CA . PRO A 1 176 ? 21.705 2.258 -52.411 1.00 37.94 176 PRO A CA 1
ATOM 1363 C C . PRO A 1 176 ? 21.394 3.259 -51.291 1.00 37.94 176 PRO A C 1
ATOM 1365 O O . PRO A 1 176 ? 22.289 3.699 -50.565 1.00 37.94 176 PRO A O 1
ATOM 1368 N N . LEU A 1 177 ? 20.114 3.617 -51.172 1.00 42.97 177 LEU A N 1
ATOM 1369 C CA . LEU A 1 177 ? 19.583 4.529 -50.160 1.00 42.97 177 LEU A CA 1
ATOM 1370 C C . LEU A 1 177 ? 19.946 4.021 -48.758 1.00 42.97 177 LEU A C 1
ATOM 1372 O O . LEU A 1 177 ? 19.478 2.970 -48.317 1.00 42.97 177 LEU A O 1
ATOM 1376 N N . GLN A 1 178 ? 20.776 4.771 -48.031 1.00 44.16 178 GLN A N 1
ATOM 1377 C CA . GLN A 1 178 ? 21.029 4.472 -46.627 1.00 44.16 178 GLN A CA 1
ATOM 1378 C C . GLN A 1 178 ? 19.763 4.756 -45.813 1.00 44.16 178 GLN A C 1
ATOM 1380 O O . GLN A 1 178 ? 19.280 5.888 -45.761 1.00 44.16 178 GLN A O 1
ATOM 1385 N N . LYS A 1 179 ? 19.236 3.717 -45.153 1.00 43.19 179 LYS A N 1
ATOM 1386 C CA . LYS A 1 179 ? 18.129 3.805 -44.192 1.00 43.19 179 LYS A CA 1
ATOM 1387 C C . LYS A 1 179 ? 18.503 4.807 -43.093 1.00 43.19 179 LYS A C 1
ATOM 1389 O O . LYS A 1 179 ? 19.261 4.489 -42.176 1.00 43.19 179 LYS A O 1
ATOM 1394 N N . ARG A 1 180 ? 17.987 6.033 -43.182 1.00 46.41 180 ARG A N 1
ATOM 1395 C CA . ARG A 1 180 ? 18.204 7.065 -42.165 1.00 46.41 180 ARG A CA 1
ATOM 1396 C C . ARG A 1 180 ? 17.368 6.711 -40.937 1.00 46.41 180 ARG A C 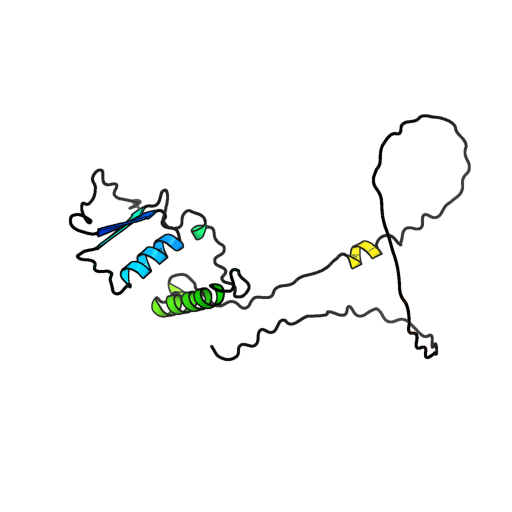1
ATOM 1398 O O . ARG A 1 180 ? 16.160 6.912 -40.909 1.00 46.41 180 ARG A O 1
ATOM 1405 N N . ARG A 1 181 ? 18.017 6.137 -39.924 1.00 46.38 181 ARG A N 1
ATOM 1406 C CA . ARG A 1 181 ? 17.441 5.946 -38.589 1.00 46.38 181 ARG A CA 1
ATOM 1407 C C . ARG A 1 181 ? 17.394 7.307 -37.895 1.00 46.38 181 ARG A C 1
ATOM 1409 O O . ARG A 1 181 ? 18.423 7.794 -37.436 1.00 46.38 181 ARG A O 1
ATOM 1416 N N . THR A 1 182 ? 16.218 7.915 -37.810 1.00 41.84 182 THR A N 1
ATOM 1417 C CA . THR A 1 182 ? 16.008 9.063 -36.921 1.00 41.84 182 THR A CA 1
ATOM 1418 C C . THR A 1 182 ? 15.653 8.521 -35.543 1.00 41.84 182 THR A C 1
ATOM 1420 O O . THR A 1 182 ? 14.557 8.015 -35.331 1.00 41.84 182 THR A O 1
ATOM 1423 N N . VAL A 1 183 ? 16.610 8.564 -34.616 1.00 46.75 183 VAL A N 1
ATOM 1424 C CA . VAL A 1 183 ? 16.367 8.286 -33.197 1.00 46.75 183 VAL A CA 1
ATOM 1425 C C . VAL A 1 183 ? 16.089 9.620 -32.521 1.00 46.75 183 VAL A C 1
ATOM 1427 O O . VAL A 1 183 ? 17.013 10.406 -32.309 1.00 46.75 183 VAL A O 1
ATOM 1430 N N . THR A 1 184 ? 14.834 9.882 -32.172 1.00 43.50 184 THR A N 1
ATOM 1431 C CA . THR A 1 184 ? 14.496 11.028 -31.323 1.00 43.50 184 THR A CA 1
ATOM 1432 C C . THR A 1 184 ? 14.752 10.628 -29.874 1.00 43.50 184 THR A C 1
ATOM 1434 O O . THR A 1 184 ? 13.987 9.877 -29.274 1.00 43.50 184 THR A O 1
ATOM 1437 N N . LYS A 1 185 ? 15.880 11.077 -29.315 1.00 43.94 185 LYS A N 1
ATOM 1438 C CA . LYS A 1 185 ? 16.163 10.931 -27.884 1.00 43.94 185 LYS A CA 1
ATOM 1439 C C . LYS A 1 185 ? 15.307 11.937 -27.118 1.00 43.94 185 LYS A C 1
ATOM 1441 O O . LYS A 1 185 ? 15.640 13.117 -27.086 1.00 43.94 185 LYS A O 1
ATOM 1446 N N . ASN A 1 186 ? 14.257 11.471 -26.450 1.00 43.81 186 ASN A N 1
ATOM 1447 C CA . ASN A 1 186 ? 13.623 12.259 -25.397 1.00 43.81 186 ASN A CA 1
ATOM 1448 C C . ASN A 1 186 ? 14.486 12.142 -24.133 1.00 43.81 186 ASN A C 1
ATOM 1450 O O . ASN A 1 186 ? 14.263 11.285 -23.281 1.00 43.81 186 ASN A O 1
ATOM 1454 N N . SER A 1 187 ? 15.531 12.967 -24.045 1.00 43.72 187 SER A N 1
ATOM 1455 C CA . SER A 1 187 ? 16.304 13.126 -22.813 1.00 43.72 187 SER A CA 1
ATOM 1456 C C . SER A 1 187 ? 15.510 13.989 -21.839 1.00 43.72 187 SER A C 1
ATOM 1458 O O . SER A 1 187 ? 15.429 15.204 -22.000 1.00 43.72 187 SER A O 1
ATOM 1460 N N . ILE A 1 188 ? 14.948 13.363 -20.806 1.00 51.19 188 ILE A N 1
ATOM 1461 C CA . ILE A 1 188 ? 14.514 14.084 -19.609 1.00 51.19 188 ILE A CA 1
ATOM 1462 C C . ILE A 1 188 ? 15.795 14.479 -18.872 1.00 51.19 188 ILE A C 1
ATOM 1464 O O . ILE A 1 188 ? 16.540 13.612 -18.412 1.00 51.19 188 ILE A O 1
ATOM 1468 N N . LYS A 1 189 ? 16.091 15.781 -18.815 1.00 38.78 189 LYS A N 1
ATOM 1469 C CA . LYS A 1 189 ? 17.183 16.298 -17.988 1.00 38.78 189 LYS A CA 1
ATOM 1470 C C . LYS A 1 189 ? 16.840 16.014 -16.526 1.00 38.78 189 LYS A C 1
ATOM 1472 O O . LYS A 1 189 ? 15.871 16.558 -16.006 1.00 38.78 189 LYS A O 1
ATOM 1477 N N . GLN A 1 190 ? 17.618 15.149 -15.886 1.00 50.66 190 GLN A N 1
ATOM 1478 C CA . GLN A 1 190 ? 17.655 15.060 -14.432 1.00 50.66 190 GLN A CA 1
ATOM 1479 C C . GLN A 1 190 ? 18.485 16.239 -13.929 1.00 50.66 190 GLN A C 1
ATOM 1481 O O . GLN A 1 190 ? 19.703 16.143 -13.820 1.00 50.66 190 GLN A O 1
ATOM 1486 N N . GLU A 1 191 ? 17.837 17.373 -13.683 1.00 47.34 191 GLU A N 1
ATOM 1487 C CA . GLU A 1 191 ? 18.430 18.398 -12.831 1.00 47.34 191 GLU A CA 1
ATOM 1488 C C . GLU A 1 191 ? 17.953 18.136 -11.402 1.00 47.34 191 GLU A C 1
ATOM 1490 O O . GLU A 1 191 ? 16.764 18.241 -11.118 1.00 47.34 191 GLU A O 1
ATOM 1495 N N . HIS A 1 192 ? 18.903 17.708 -10.565 1.00 43.47 192 HIS A N 1
ATOM 1496 C CA . HIS A 1 192 ? 18.844 17.575 -9.107 1.00 43.47 192 HIS A CA 1
ATOM 1497 C C . HIS A 1 192 ? 17.550 17.002 -8.497 1.00 43.47 192 HIS A C 1
ATOM 1499 O O . HIS A 1 192 ? 16.620 17.732 -8.156 1.00 43.47 192 HIS A O 1
ATOM 1505 N N . LEU A 1 193 ? 17.578 15.692 -8.232 1.00 38.56 193 LEU A N 1
ATOM 1506 C CA . LEU A 1 193 ? 16.832 15.037 -7.154 1.00 38.56 193 LEU A CA 1
ATOM 1507 C C . LEU A 1 193 ? 17.788 14.157 -6.352 1.00 38.56 193 LEU A C 1
ATOM 1509 O O . LEU A 1 193 ? 18.585 13.445 -7.005 1.00 38.56 193 LEU A O 1
#

Radius of gyration: 34.59 Å; Cα contacts (8 Å, |Δi|>4): 84; chains: 1; bounding box: 55×66×102 Å

pLDDT: mean 70.23, std 28.26, range [25.39, 98.19]

Secondary structure (DSSP, 8-state):
---------SS---TTTTSEEEEEE--SHHHHHHHHHHHTSTT--TTTEEEEEE-SSSTTTTTGGGS-----TT-S-TTTHHHHHHHHHHHHHHHTHHHHH--------------HHHHTTSSSS--------------------------------------------------------------------

Sequence (193 aa):
MQDQYLTFRSTPTLRSKGKTHIIIVGAGIIGVCTAYYLTKHPDFNKDTHHITIIESRRVAGGASGKAGGLLALWAFPQQIVPLSFKLHQELSDEYNGEEEWGYRRLTTVSVEGNIEKLLLNDDNEDAYSSHSDSVSDRANAKSTPGTSQESLINNDENNASNDQSQSPNEHLNGKPLQKRRTVTKNSIKQEHL

InterPro domains:
  IPR006076 FAD dependent oxidoreductase [PF01266] (22-112)
  IPR036188 FAD/NAD(P)-binding domain superfamily [G3DSA:3.50.50.60] (6-121)
  IPR036188 FAD/NAD(P)-binding domain superfamily [SSF51905] (8-96)

Solvent-accessible surface area (backbone atoms only — not comparable to full-atom values): 13955 Å² total; per-residue (Å²): 133,84,82,87,75,73,89,84,67,98,60,83,84,62,78,40,69,91,28,56,66,47,76,38,84,36,39,32,64,66,41,48,50,51,53,53,52,48,70,69,35,92,88,51,44,80,84,50,36,29,81,44,76,44,58,97,78,53,80,24,64,62,67,58,67,68,52,89,82,81,84,58,87,86,50,81,60,72,87,50,30,65,58,52,59,51,49,58,51,53,52,25,69,76,64,47,19,50,79,74,71,62,54,74,93,76,93,83,82,90,87,85,83,87,59,68,79,63,63,73,65,68,84,77,81,78,84,74,80,80,77,88,76,92,77,90,85,85,89,81,88,92,82,85,88,87,77,91,87,83,84,89,80,89,84,84,90,88,85,89,86,88,89,87,87,80,87,85,92,79,91,81,84,92,74,85,82,76,84,80,80,83,78,84,78,83,74,77,80,85,76,85,131

Nearest PDB structures (foldseek):
  7pnx-assembly1_a  TM=1.579E-01  e=4.097E+00  Homo sapiens

Organism: Wickerhamomyces pijperi (NCBI:txid599730)